Protein 5YC6 (pdb70)

Nearest PDB structures (foldseek):
  4h42-assembly1_U  TM=1.003E+00  e=1.673E-50  Homo sapiens
  4xsk-assembly1_U  TM=1.002E+00  e=5.496E-50  Homo sapiens
  3mwi-assembly1_U  TM=1.003E+00  e=8.940E-50  Homo sapiens
  1sc8-assembly1_U  TM=9.994E-01  e=4.287E-49  Homo sapiens
  3ig6-assembly1_B  TM=9.908E-01  e=5.929E-49  Homo sapiens

Structure (mmCIF, N/CA/C/O backbone):
data_5YC6
#
_entry.id   5YC6
#
_cell.length_a   120.853
_cell.length_b   120.853
_cell.length_c   42.627
_cell.angle_alpha   90.00
_cell.angle_beta   90.00
_cell.angle_gamma   120.00
#
_symmetry.space_group_name_H-M   'H 3'
#
loop_
_entity.id
_entity.type
_entity.pdbx_description
1 polymer 'Urokinase-type plasminogen activator'
2 non-polymer 1-(4-BROMOPHENYL)METHANAMINE
3 non-polymer 'SULFATE ION'
4 non-polymer 'TRIETHYLENE GLYCOL'
5 water water
#
loop_
_atom_site.group_PDB
_atom_site.id
_atom_site.type_symbol
_atom_site.label_atom_id
_atom_site.label_alt_id
_atom_site.label_comp_id
_atom_site.label_asym_id
_atom_site.label_entity_id
_atom_site.label_seq_id
_atom_site.pdbx_PDB_ins_code
_atom_site.Cartn_x
_atom_site.Cartn_y
_atom_site.Cartn_z
_atom_site.occupancy
_atom_site.B_iso_or_equiv
_atom_site.auth_seq_id
_atom_site.auth_comp_id
_atom_site.auth_asym_id
_atom_site.auth_atom_id
_atom_site.pdbx_PDB_model_num
ATOM 1 N N . ILE A 1 1 ? -25.374 -25.573 7.979 1.00 8.34 16 ILE U N 1
ATOM 2 C CA . ILE A 1 1 ? -26.536 -26.508 7.900 1.00 8.22 16 ILE U CA 1
ATOM 3 C C . ILE A 1 1 ? -26.485 -27.486 9.060 1.00 8.36 16 ILE U C 1
ATOM 4 O O . ILE A 1 1 ? -25.531 -28.249 9.182 1.00 8.01 16 ILE U O 1
ATOM 9 N N . ILE A 1 2 ? -27.504 -27.429 9.915 1.00 8.65 17 ILE U N 1
ATOM 10 C CA . ILE A 1 2 ? -27.671 -28.370 11.005 1.00 8.87 17 ILE U CA 1
ATOM 11 C C . ILE A 1 2 ? -28.297 -29.628 10.416 1.00 9.29 17 ILE U C 1
ATOM 12 O O . ILE A 1 2 ? -29.286 -29.524 9.710 1.00 9.59 17 ILE U O 1
ATOM 17 N N . GLY A 1 3 ? -27.747 -30.796 10.711 1.00 9.21 18 GLY U N 1
ATOM 18 C CA . GLY A 1 3 ? -28.280 -32.040 10.156 1.00 9.57 18 GLY U CA 1
ATOM 19 C C . GLY A 1 3 ? -28.045 -32.082 8.660 1.00 9.89 18 GLY U C 1
ATOM 20 O O . GLY A 1 3 ? -27.019 -31.600 8.173 1.00 10.85 18 GLY U O 1
ATOM 21 N N . GLY A 1 4 ? -28.976 -32.663 7.928 1.00 9.87 19 GLY U N 1
ATOM 22 C CA . GLY A 1 4 ? -28.795 -32.792 6.496 1.00 9.53 19 GLY U CA 1
ATOM 23 C C . GLY A 1 4 ? -27.616 -33.669 6.131 1.00 9.71 19 GLY U C 1
ATOM 24 O O . GLY A 1 4 ? -27.253 -34.602 6.858 1.00 10.74 19 GLY U O 1
ATOM 25 N N . GLU A 1 5 ? -26.991 -33.343 5.011 1.00 9.18 20 GLU U N 1
ATOM 26 C CA . GLU A 1 5 ? -26.052 -34.244 4.372 1.00 9.11 20 GLU U CA 1
ATOM 27 C C . GLU A 1 5 ? -24.984 -33.452 3.651 1.00 8.93 20 GLU U C 1
ATOM 28 O O . GLU A 1 5 ? -25.209 -32.311 3.247 1.00 10.38 20 GLU U O 1
ATOM 34 N N . PHE A 1 6 ? -23.801 -34.040 3.535 1.00 9.35 21 PHE U N 1
ATOM 35 C CA . PHE A 1 6 ? -22.750 -33.472 2.719 1.00 9.23 21 PHE U CA 1
ATOM 36 C C . PHE A 1 6 ? -23.126 -33.597 1.266 1.00 10.30 21 PHE U C 1
ATOM 37 O O . PHE A 1 6 ? -23.909 -34.475 0.874 1.00 12.31 21 PHE U O 1
ATOM 45 N N . THR A 1 7 ? -22.597 -32.684 0.474 1.00 10.14 22 THR U N 1
ATOM 46 C CA . THR A 1 7 ? -22.857 -32.675 -0.936 1.00 10.66 22 THR U CA 1
ATOM 47 C C . THR A 1 7 ? -21.629 -32.126 -1.625 1.00 10.67 22 THR U C 1
ATOM 48 O O . THR A 1 7 ? -20.634 -31.793 -0.990 1.00 12.07 22 THR U O 1
ATOM 52 N N . THR A 1 8 ? -21.703 -32.061 -2.941 1.00 12.08 23 THR U N 1
ATOM 53 C CA . THR A 1 8 ? -20.704 -31.376 -3.737 1.00 11.72 23 THR U CA 1
ATOM 54 C C . THR A 1 8 ? -21.437 -30.418 -4.645 1.00 10.85 23 THR U C 1
ATOM 55 O O . THR A 1 8 ? -22.657 -30.463 -4.760 1.00 11.10 23 THR U O 1
ATOM 59 N N . ILE A 1 9 ? -20.671 -29.541 -5.281 1.00 10.53 24 ILE U N 1
ATOM 60 C CA . ILE A 1 9 ? -21.232 -28.448 -6.073 1.00 9.80 24 ILE U CA 1
ATOM 61 C C . ILE A 1 9 ? -22.089 -28.937 -7.257 1.00 8.93 24 ILE U C 1
ATOM 62 O O . ILE A 1 9 ? -23.002 -28.237 -7.682 1.00 8.87 24 ILE U O 1
ATOM 67 N N . GLU A 1 10 ? -21.847 -30.162 -7.737 1.00 9.10 25 GLU U N 1
ATOM 68 C CA . GLU A 1 10 ? -22.659 -30.739 -8.811 1.00 9.00 25 GLU U CA 1
ATOM 69 C C . GLU A 1 10 ? -24.131 -30.800 -8.448 1.00 8.76 25 GLU U C 1
ATOM 70 O O . GLU A 1 10 ? -24.990 -30.767 -9.317 1.00 10.53 25 GLU U O 1
ATOM 76 N N . ASN A 1 11 ? -24.428 -30.905 -7.158 1.00 8.73 26 ASN U N 1
ATOM 77 C CA . ASN A 1 11 ? -25.806 -30.968 -6.692 1.00 8.91 26 ASN U CA 1
ATOM 78 C C . ASN A 1 11 ? -26.424 -29.610 -6.367 1.00 9.09 26 ASN U C 1
ATOM 79 O O . ASN A 1 11 ? -27.581 -29.539 -5.976 1.00 10.08 26 ASN U O 1
ATOM 84 N N . GLN A 1 12 ? -25.652 -28.543 -6.532 1.00 9.15 27 GLN U N 1
ATOM 85 C CA . GLN A 1 12 ? -26.180 -27.183 -6.380 1.00 9.35 27 GLN U CA 1
ATOM 86 C C . GLN A 1 12 ? -25.284 -26.234 -7.160 1.00 9.82 27 GLN U C 1
ATOM 87 O O . GLN A 1 12 ? -24.626 -25.369 -6.584 1.00 9.22 27 GLN U O 1
ATOM 93 N N . PRO A 1 13 ? -25.249 -26.378 -8.494 1.00 9.98 28 PRO U N 1
ATOM 94 C CA . PRO A 1 13 ? -24.195 -25.723 -9.280 1.00 10.95 28 PRO U CA 1
ATOM 95 C C . PRO A 1 13 ? -24.328 -24.205 -9.445 1.00 10.50 28 PRO U C 1
ATOM 96 O O . PRO A 1 13 ? -23.431 -23.577 -9.986 1.00 10.82 28 PRO U O 1
ATOM 100 N N . TRP A 1 14 ? -25.430 -23.649 -8.964 1.00 9.64 29 TRP U N 1
ATOM 101 C CA . TRP A 1 14 ? -25.625 -22.190 -8.859 1.00 10.03 29 TRP U CA 1
ATOM 102 C C . TRP A 1 14 ? -25.077 -21.618 -7.567 1.00 9.80 29 TRP U C 1
ATOM 103 O O . TRP A 1 14 ? -25.070 -20.399 -7.398 1.00 10.44 29 TRP U O 1
ATOM 114 N N . PHE A 1 15 ? -24.604 -22.457 -6.653 1.00 9.64 30 PHE U N 1
ATOM 115 C CA . PHE A 1 15 ? -24.175 -21.960 -5.357 1.00 8.84 30 PHE U CA 1
ATOM 116 C C . PHE A 1 15 ? -22.865 -21.191 -5.481 1.00 9.28 30 PHE U C 1
ATOM 117 O O . PHE A 1 15 ? -21.901 -21.690 -6.043 1.00 9.18 30 PHE U O 1
ATOM 125 N N . ALA A 1 16 ? -22.846 -19.998 -4.889 1.00 8.83 31 ALA U N 1
ATOM 126 C CA . ALA A 1 16 ? -21.688 -19.106 -4.919 1.00 9.12 31 ALA U CA 1
ATOM 127 C C . ALA A 1 16 ? -21.144 -18.982 -3.504 1.00 8.63 31 ALA U C 1
ATOM 128 O O . ALA A 1 16 ? -21.906 -18.788 -2.552 1.00 9.33 31 ALA U O 1
ATOM 130 N N . ALA A 1 17 ? -19.829 -19.097 -3.378 1.00 8.65 32 ALA U N 1
ATOM 131 C CA . ALA A 1 17 ? -19.142 -19.000 -2.102 1.00 8.94 32 ALA U CA 1
ATOM 132 C C . ALA A 1 17 ? -18.457 -17.639 -2.064 1.00 9.29 32 ALA U C 1
ATOM 133 O O . ALA A 1 17 ? -17.595 -17.355 -2.901 1.00 10.07 32 ALA U O 1
ATOM 135 N N . ILE A 1 18 ? -18.836 -16.808 -1.093 1.00 9.30 33 ILE U N 1
ATOM 136 C CA . ILE A 1 18 ? -18.404 -15.404 -1.058 1.00 9.64 33 ILE U CA 1
ATOM 137 C C . ILE A 1 18 ? -17.492 -15.188 0.144 1.00 9.79 33 ILE U C 1
ATOM 138 O O . ILE A 1 18 ? -17.871 -15.532 1.265 1.00 10.02 33 ILE U O 1
ATOM 143 N N . TYR A 1 19 ? -16.310 -14.570 -0.100 1.00 10.58 34 TYR U N 1
ATOM 144 C CA . TYR A 1 19 ? -15.263 -14.361 0.872 1.00 12.08 34 TYR U CA 1
ATOM 145 C C . TYR A 1 19 ? -14.843 -12.896 0.892 1.00 13.33 34 TYR U C 1
ATOM 146 O O . TYR A 1 19 ? -15.075 -12.188 0.001 1.00 11.88 34 TYR U O 1
ATOM 155 N N . ARG A 1 20 ? -14.232 -12.527 1.982 1.00 14.10 35 ARG U N 1
ATOM 156 C CA . ARG A 1 20 ? -13.723 -11.135 2.148 1.00 16.83 35 ARG U CA 1
ATOM 157 C C . ARG A 1 20 ? -12.249 -11.146 2.497 1.00 18.65 35 ARG U C 1
ATOM 158 O O . ARG A 1 20 ? -11.814 -11.864 3.353 1.00 17.00 35 ARG U O 1
ATOM 166 N N . ARG A 1 21 ? -11.521 -10.265 1.815 1.00 21.70 36 ARG U N 1
ATOM 167 C CA . ARG A 1 21 ? -10.111 -9.971 2.147 1.00 25.54 36 ARG U CA 1
ATOM 168 C C . ARG A 1 21 ? -9.996 -8.896 3.239 1.00 27.06 36 ARG U C 1
ATOM 169 O O . ARG A 1 21 ? -10.599 -7.851 3.184 1.00 25.95 36 ARG U O 1
ATOM 177 N N . HIS A 1 22 ? -9.235 -9.213 4.256 1.00 29.16 37 HIS U N 1
ATOM 178 C CA . HIS A 1 22 ? -8.964 -8.249 5.304 1.00 31.80 37 HIS U CA 1
ATOM 179 C C . HIS A 1 22 ? -7.690 -7.440 4.963 1.00 34.54 37 HIS U C 1
ATOM 180 O O . HIS A 1 22 ? -6.833 -7.946 4.289 1.00 33.64 37 HIS U O 1
ATOM 187 N N . ARG A 1 23 A -7.557 -6.222 5.515 1.00 36.22 37 ARG U N 1
ATOM 188 C CA . ARG A 1 23 A -6.266 -5.520 5.593 1.00 37.21 37 ARG U CA 1
ATOM 189 C C . ARG A 1 23 A -5.321 -6.493 6.279 1.00 36.46 37 ARG U C 1
ATOM 190 O O . ARG A 1 23 A -5.634 -6.964 7.327 1.00 37.49 37 ARG U O 1
ATOM 198 N N . GLY A 1 24 B -4.168 -6.755 5.708 1.00 35.93 37 GLY U N 1
ATOM 199 C CA . GLY A 1 24 B -3.269 -7.790 6.160 1.00 35.86 37 GLY U CA 1
ATOM 200 C C . GLY A 1 24 B -3.256 -8.942 5.203 1.00 35.51 37 GLY U C 1
ATOM 201 O O . GLY A 1 24 B -2.254 -9.576 4.962 1.00 36.89 37 GLY U O 1
ATOM 202 N N . GLY A 1 25 C -4.393 -9.088 4.508 1.00 34.79 37 GLY U N 1
ATOM 203 C CA . GLY A 1 25 C -4.553 -10.030 3.423 1.00 33.63 37 GLY U CA 1
ATOM 204 C C . GLY A 1 25 C -5.127 -11.402 3.732 1.00 30.91 37 GLY U C 1
ATOM 205 O O . GLY A 1 25 C -5.171 -12.221 2.849 1.00 29.76 37 GLY U O 1
ATOM 206 N N . SER A 1 26 D -5.567 -11.597 4.969 1.00 28.96 37 SER U N 1
ATOM 207 C CA . SER A 1 26 D -6.374 -12.760 5.393 1.00 28.13 37 SER U CA 1
ATOM 208 C C . SER A 1 26 D -7.642 -12.771 4.569 1.00 27.13 37 SER U C 1
ATOM 209 O O . SER A 1 26 D -8.205 -11.721 4.356 1.00 27.09 37 SER U O 1
ATOM 212 N N . VAL A 1 27 ? -8.060 -13.956 4.131 1.00 23.65 38 VAL U N 1
ATOM 213 C CA . VAL A 1 27 ? -9.358 -14.133 3.463 1.00 20.64 38 VAL U CA 1
ATOM 214 C C . VAL A 1 27 ? -10.270 -15.037 4.289 1.00 19.88 38 VAL U C 1
ATOM 215 O O . VAL A 1 27 ? -9.864 -16.127 4.647 1.00 20.79 38 VAL U O 1
ATOM 219 N N . THR A 1 28 ? -11.463 -14.547 4.599 1.00 18.45 39 THR U N 1
ATOM 220 C CA . THR A 1 28 ? -12.441 -15.307 5.380 1.00 17.57 39 THR U CA 1
ATOM 221 C C . THR A 1 28 ? -13.803 -15.446 4.650 1.00 14.86 39 THR U C 1
ATOM 222 O O . THR A 1 28 ? -14.159 -14.649 3.874 1.00 13.18 39 THR U O 1
ATOM 226 N N . TYR A 1 29 ? -14.491 -16.541 4.943 1.00 13.74 40 TYR U N 1
ATOM 227 C CA . TYR A 1 29 ? -15.801 -16.806 4.320 1.00 12.59 40 TYR U CA 1
ATOM 228 C C . TYR A 1 29 ? -16.820 -15.819 4.881 1.00 12.81 40 TYR U C 1
ATOM 229 O O . TYR A 1 29 ? -16.800 -15.515 6.037 1.00 14.32 40 TYR U O 1
ATOM 238 N N . VAL A 1 30 ? -17.710 -15.359 4.023 1.00 11.89 41 VAL U N 1
ATOM 239 C CA . VAL A 1 30 ? -18.754 -14.407 4.400 1.00 12.85 41 VAL U CA 1
ATOM 240 C C . VAL A 1 30 ? -20.127 -15.078 4.369 1.00 12.20 41 VAL U C 1
ATOM 241 O O . VAL A 1 30 ? -20.808 -15.180 5.391 1.00 12.64 41 VAL U O 1
ATOM 245 N N . CYS A 1 31 ? -20.538 -15.514 3.186 1.00 10.94 42 CYS U N 1
ATOM 246 C CA . CYS A 1 31 ? -21.915 -15.939 2.954 1.00 10.67 42 CYS U CA 1
ATOM 247 C C . CYS A 1 31 ? -21.999 -16.712 1.662 1.00 9.01 42 CYS U C 1
ATOM 248 O O . CYS A 1 31 ? -21.089 -16.679 0.847 1.00 9.40 42 CYS U O 1
ATOM 251 N N . GLY A 1 32 ? -23.121 -17.391 1.491 1.00 8.58 43 GLY U N 1
ATOM 252 C CA . GLY A 1 32 ? -23.479 -17.984 0.221 1.00 9.07 43 GLY U CA 1
ATOM 253 C C . GLY A 1 32 ? -24.212 -17.009 -0.679 1.00 8.89 43 GLY U C 1
ATOM 254 O O . GLY A 1 32 ? -24.544 -15.877 -0.288 1.00 9.30 43 GLY U O 1
ATOM 255 N N . GLY A 1 33 ? -24.443 -17.462 -1.902 1.00 9.32 44 GLY U N 1
ATOM 256 C CA . GLY A 1 33 ? -25.203 -16.729 -2.897 1.00 8.65 44 GLY U CA 1
ATOM 257 C C . GLY A 1 33 ? -25.656 -17.693 -3.968 1.00 8.83 44 GLY U C 1
ATOM 258 O O . GLY A 1 33 ? -25.301 -18.886 -3.917 1.00 8.68 44 GLY U O 1
ATOM 259 N N . SER A 1 34 ? -26.403 -17.191 -4.946 1.00 8.37 45 SER U N 1
ATOM 260 C CA . SER A 1 34 ? -26.890 -18.012 -6.054 1.00 8.42 45 SER U CA 1
ATOM 261 C C . SER A 1 34 ? -26.697 -17.287 -7.363 1.00 9.42 45 SER U C 1
ATOM 262 O O .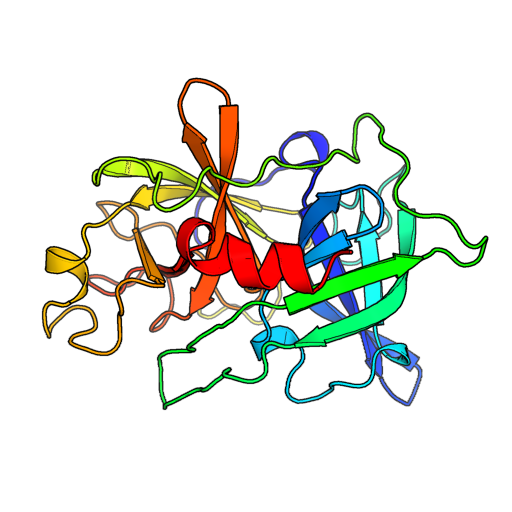 SER A 1 34 ? -27.058 -16.100 -7.490 1.00 10.24 45 SER U O 1
ATOM 265 N N . LEU A 1 35 ? -26.133 -17.994 -8.333 1.00 9.84 46 LEU U N 1
ATOM 266 C CA . LEU A 1 35 ? -25.975 -17.490 -9.688 1.00 10.38 46 LEU U CA 1
ATOM 267 C C . LEU A 1 35 ? -27.329 -17.457 -10.405 1.00 10.68 46 LEU U C 1
ATOM 268 O O . LEU A 1 35 ? -27.909 -18.506 -10.686 1.00 11.55 46 LEU U O 1
ATOM 273 N N . ILE A 1 36 ? -27.854 -16.260 -10.669 1.00 11.50 47 ILE U N 1
ATOM 274 C CA . ILE A 1 36 ? -29.131 -16.103 -11.373 1.00 11.56 47 ILE U CA 1
ATOM 275 C C . ILE A 1 36 ? -28.984 -15.737 -12.853 1.00 11.38 47 ILE U C 1
ATOM 276 O O . ILE A 1 36 ? -29.954 -15.800 -13.607 1.00 13.04 47 ILE U O 1
ATOM 281 N N . SER A 1 37 ? -27.780 -15.355 -13.242 1.00 12.07 48 SER U N 1
ATOM 282 C CA . SER A 1 37 ? -27.422 -15.143 -14.642 1.00 13.39 48 SER U CA 1
ATOM 283 C C . SER A 1 37 ? -25.908 -15.138 -14.681 1.00 12.88 48 SER U C 1
ATOM 284 O O . SER A 1 37 ? -25.275 -15.052 -13.631 1.00 14.33 48 SER U O 1
ATOM 287 N N . PRO A 1 38 ? -25.303 -15.245 -15.871 1.00 13.79 49 PRO U N 1
ATOM 288 C CA . PRO A 1 38 ? -23.851 -15.391 -15.876 1.00 13.71 49 PRO U CA 1
ATOM 289 C C . PRO A 1 38 ? -23.071 -14.326 -15.092 1.00 14.17 49 PRO U C 1
ATOM 290 O O . PRO A 1 38 ? -22.036 -14.650 -14.505 1.00 15.07 49 PRO U O 1
ATOM 294 N N . CYS A 1 39 ? -23.554 -13.082 -15.091 1.00 14.27 50 CYS U N 1
ATOM 295 C CA . CYS A 1 39 ? -22.857 -11.977 -14.428 1.00 14.78 50 CYS U CA 1
ATOM 296 C C . CYS A 1 39 ? -23.394 -11.615 -13.056 1.00 14.29 50 CYS U C 1
ATOM 297 O O . CYS A 1 39 ? -22.843 -10.728 -12.429 1.00 14.84 50 CYS U O 1
ATOM 300 N N . TRP A 1 40 ? -24.455 -12.277 -12.594 1.00 13.96 51 TRP U N 1
ATOM 301 C CA . TRP A 1 40 ? -25.170 -11.837 -11.393 1.00 13.73 51 TRP U CA 1
ATOM 302 C C . TRP A 1 40 ? -25.348 -12.945 -10.372 1.00 12.83 51 TRP U C 1
ATOM 303 O O . TRP A 1 40 ? -25.943 -13.993 -10.664 1.00 12.21 51 TRP U O 1
ATOM 314 N N . VAL A 1 41 ? -24.866 -12.678 -9.160 1.00 11.48 52 VAL U N 1
ATOM 315 C CA . VAL A 1 41 ? -25.091 -13.534 -8.007 1.00 10.92 52 VAL U CA 1
ATOM 316 C C . VAL A 1 41 ? -26.012 -12.778 -7.061 1.00 10.46 52 VAL U C 1
ATOM 317 O O . VAL A 1 41 ? -25.824 -11.567 -6.827 1.00 12.05 52 VAL U O 1
ATOM 321 N N . ILE A 1 42 ? -27.008 -13.477 -6.517 1.00 9.64 53 ILE U N 1
ATOM 322 C CA . ILE A 1 42 ? -27.938 -12.877 -5.580 1.00 9.54 53 ILE U CA 1
ATOM 323 C C . ILE A 1 42 ? -27.672 -13.455 -4.196 1.00 9.66 53 ILE U C 1
ATOM 324 O O . ILE A 1 42 ? -27.399 -14.661 -4.035 1.00 9.78 53 ILE U O 1
ATOM 329 N N . SER A 1 43 ? -27.739 -12.585 -3.196 1.00 9.36 54 SER U N 1
ATOM 330 C CA . SER A 1 43 ? -27.389 -12.944 -1.834 1.00 9.29 54 SER U CA 1
ATOM 331 C C . SER A 1 43 ? -28.206 -12.067 -0.891 1.00 8.98 54 SER U C 1
ATOM 332 O O . SER A 1 43 ? -29.283 -11.603 -1.281 1.00 9.10 54 SER U O 1
ATOM 335 N N . ALA A 1 44 ? -27.740 -11.903 0.344 1.00 9.36 55 ALA U N 1
ATOM 336 C CA . ALA A 1 44 ? -28.443 -11.134 1.375 1.00 9.27 55 ALA U CA 1
ATOM 337 C C . ALA A 1 44 ? -27.663 -9.862 1.707 1.00 9.24 55 ALA U C 1
ATOM 338 O O . ALA A 1 44 ? -26.465 -9.932 1.942 1.00 10.07 55 ALA U O 1
ATOM 340 N N . THR A 1 45 ? -28.333 -8.710 1.774 1.00 9.55 56 THR U N 1
ATOM 341 C CA . THR A 1 45 ? -27.664 -7.458 2.183 1.00 9.57 56 THR U CA 1
ATOM 342 C C . THR A 1 45 ? -26.954 -7.549 3.529 1.00 9.42 56 THR U C 1
ATOM 343 O O . THR A 1 45 ? -25.884 -6.955 3.677 1.00 10.37 56 THR U O 1
ATOM 347 N N . HIS A 1 46 ? -27.517 -8.274 4.497 1.00 9.43 57 HIS U N 1
ATOM 348 C CA . HIS A 1 46 ? -26.884 -8.286 5.828 1.00 10.03 57 HIS U CA 1
ATOM 349 C C . HIS A 1 46 ? -25.480 -8.861 5.832 1.00 10.44 57 HIS U C 1
ATOM 350 O O . HIS A 1 46 ? -24.683 -8.535 6.701 1.00 12.25 57 HIS U O 1
ATOM 357 N N . CYS A 1 47 ? -25.171 -9.682 4.831 1.00 10.74 58 CYS U N 1
ATOM 358 C CA . CYS A 1 47 ? -23.830 -10.238 4.653 1.00 11.33 58 CYS U CA 1
ATOM 359 C C . CYS A 1 47 ? -22.763 -9.180 4.405 1.00 11.89 58 CYS U C 1
ATOM 360 O O . CYS A 1 47 ? -21.596 -9.432 4.677 1.00 12.75 58 CYS U O 1
ATOM 363 N N . PHE A 1 48 ? -23.172 -8.033 3.851 1.00 12.33 59 PHE U N 1
ATOM 364 C CA . PHE A 1 48 ? -22.249 -7.004 3.350 1.00 13.17 59 PHE U CA 1
ATOM 365 C C . PHE A 1 48 ? -22.369 -5.630 3.983 1.00 13.87 59 PHE U C 1
ATOM 366 O O . PHE A 1 48 ? -21.481 -4.802 3.796 1.00 13.81 59 PHE U O 1
ATOM 374 N N . ILE A 1 49 ? -23.462 -5.380 4.695 1.00 15.35 60 ILE U N 1
ATOM 375 C CA . ILE A 1 49 ? -23.810 -4.021 5.116 1.00 17.32 60 ILE U CA 1
ATOM 376 C C . ILE A 1 49 ? -22.712 -3.352 5.961 1.00 18.17 60 ILE U C 1
ATOM 377 O O . ILE A 1 49 ? -22.511 -2.137 5.852 1.00 20.36 60 ILE U O 1
ATOM 382 N N . ASP A 1 50 A -21.977 -4.131 6.754 1.00 18.17 60 ASP U N 1
ATOM 383 C CA . ASP A 1 50 A -20.885 -3.589 7.588 1.00 20.76 60 ASP U CA 1
ATOM 384 C C . ASP A 1 50 A -19.585 -3.323 6.823 1.00 20.95 60 ASP U C 1
ATOM 385 O O . ASP A 1 50 A -18.767 -2.508 7.265 1.00 22.57 60 ASP U O 1
ATOM 390 N N . TYR A 1 51 B -19.385 -4.019 5.704 1.00 20.55 60 TYR U N 1
ATOM 391 C CA . TYR A 1 51 B -18.231 -3.812 4.833 1.00 20.55 60 TYR U CA 1
ATOM 392 C C . TYR A 1 51 B -18.728 -3.673 3.398 1.00 19.52 60 TYR U C 1
ATOM 393 O O . TYR A 1 51 B -18.564 -4.589 2.595 1.00 17.94 60 TYR U O 1
ATOM 402 N N . PRO A 1 52 C -19.340 -2.522 3.059 1.00 19.03 60 PRO U N 1
ATOM 403 C CA . PRO A 1 52 C -20.002 -2.380 1.755 1.00 19.82 60 PRO U CA 1
ATOM 404 C C . PRO A 1 52 C -19.076 -2.148 0.550 1.00 18.92 60 PRO U C 1
ATOM 405 O O . PRO A 1 52 C -19.575 -2.014 -0.567 1.00 20.70 60 PRO U O 1
ATOM 409 N N . LYS A 1 53 ? -17.759 -2.100 0.763 1.00 19.78 61 LYS U N 1
ATOM 410 C CA . LYS A 1 53 ? -16.813 -1.838 -0.317 1.00 22.20 61 LYS U CA 1
ATOM 411 C C . LYS A 1 53 ? -16.617 -3.092 -1.174 1.00 20.87 61 LYS U C 1
ATOM 412 O O . LYS A 1 53 ? -16.137 -4.122 -0.692 1.00 20.33 61 LYS U O 1
ATOM 418 N N . LYS A 1 54 ? -17.000 -2.990 -2.443 1.00 19.12 62 LYS U N 1
ATOM 419 C CA . LYS A 1 54 ? -16.964 -4.134 -3.369 1.00 19.96 62 LYS U CA 1
ATOM 420 C C . LYS A 1 54 ? -15.579 -4.754 -3.548 1.00 20.20 62 LYS U C 1
ATOM 421 O O . LYS A 1 54 ? -15.470 -5.959 -3.764 1.00 18.53 62 LYS U O 1
ATOM 427 N N . GLU A 1 55 A -14.527 -3.938 -3.457 1.00 20.54 62 GLU U N 1
ATOM 428 C CA . GLU A 1 55 A -13.160 -4.391 -3.736 1.00 21.00 62 GLU U CA 1
ATOM 429 C C . GLU A 1 55 A -12.636 -5.424 -2.725 1.00 20.82 62 GLU U C 1
ATOM 430 O O . GLU A 1 55 A -11.673 -6.134 -3.022 1.00 21.85 62 GLU U O 1
ATOM 436 N N . ASP A 1 56 ? -13.269 -5.502 -1.552 1.00 20.61 63 ASP U N 1
ATOM 437 C CA . ASP A 1 56 ? -12.883 -6.447 -0.502 1.00 21.73 63 ASP U CA 1
ATOM 438 C C . ASP A 1 56 ? -13.266 -7.905 -0.802 1.00 20.48 63 ASP U C 1
ATOM 439 O O . ASP A 1 56 ? -12.690 -8.812 -0.203 1.00 21.19 63 ASP U O 1
ATOM 444 N N . TYR A 1 57 ? -14.210 -8.125 -1.719 1.00 17.69 64 TYR U N 1
ATOM 445 C CA . TYR A 1 57 ? -14.869 -9.432 -1.864 1.00 16.79 64 TYR U CA 1
ATOM 446 C C . TYR A 1 57 ? -14.314 -10.303 -2.977 1.00 16.27 64 TYR U C 1
ATOM 447 O O . TYR A 1 57 ? -13.830 -9.803 -3.992 1.00 17.03 64 TYR U O 1
ATOM 456 N N . ILE A 1 58 ? -14.379 -11.617 -2.749 1.00 14.70 65 ILE U N 1
ATOM 457 C CA . ILE A 1 58 ? -14.004 -12.629 -3.729 1.00 14.41 65 ILE U CA 1
ATOM 458 C C . ILE A 1 58 ? -15.199 -13.575 -3.823 1.00 13.57 65 ILE U C 1
ATOM 459 O O . ILE A 1 58 ? -15.731 -13.990 -2.800 1.00 13.56 65 ILE U O 1
ATOM 464 N N . VAL A 1 59 ? -15.634 -13.881 -5.041 1.00 12.95 66 VAL U N 1
ATOM 465 C CA . VAL A 1 59 ? -16.726 -14.839 -5.255 1.00 12.39 66 VAL U CA 1
ATOM 466 C C . VAL A 1 59 ? -16.192 -16.043 -6.023 1.00 12.38 66 VAL U C 1
ATOM 467 O O . VAL A 1 59 ? -15.517 -15.887 -7.039 1.00 13.33 66 VAL U O 1
ATOM 471 N N . TYR A 1 60 ? -16.479 -17.245 -5.522 1.00 12.07 67 TYR U N 1
ATOM 472 C CA . TYR A 1 60 ? -16.201 -18.478 -6.256 1.00 11.63 67 TYR U CA 1
ATOM 473 C C . TYR A 1 60 ? -17.485 -19.139 -6.714 1.00 11.21 67 TYR U C 1
ATOM 474 O O . TYR A 1 60 ? -18.504 -19.143 -6.007 1.00 12.16 67 TYR U O 1
ATOM 483 N N . LEU A 1 61 ? -17.411 -19.709 -7.914 1.00 11.22 68 LEU U N 1
ATOM 484 C CA . LEU A 1 61 ? -18.410 -20.635 -8.423 1.00 11.18 68 LEU U CA 1
ATOM 485 C C . LEU A 1 61 ? -17.721 -21.968 -8.650 1.00 10.99 68 LEU U C 1
ATOM 486 O O . LEU A 1 61 ? -16.516 -22.024 -8.870 1.00 12.01 68 LEU U O 1
ATOM 491 N N . GLY A 1 62 ? -18.498 -23.043 -8.593 1.00 10.47 69 GLY U N 1
ATOM 492 C CA . GLY A 1 62 ? -17.953 -24.382 -8.799 1.00 11.61 69 GLY U CA 1
ATOM 493 C C . GLY A 1 62 ? -17.112 -24.894 -7.643 1.00 10.96 69 GLY U C 1
ATOM 494 O O . GLY A 1 62 ? -16.274 -25.779 -7.821 1.00 11.54 69 GLY U O 1
ATOM 495 N N . ARG A 1 63 ? -17.342 -24.361 -6.448 1.00 11.26 70 ARG U N 1
ATOM 496 C CA . ARG A 1 63 ? -16.536 -24.704 -5.290 1.00 12.64 70 ARG U CA 1
ATOM 497 C C . ARG A 1 63 ? -17.365 -25.542 -4.313 1.00 12.98 70 ARG U C 1
ATOM 498 O O . ARG A 1 63 ? -18.463 -25.133 -3.936 1.00 13.99 70 ARG U O 1
ATOM 506 N N . SER A 1 64 ? -16.834 -26.702 -3.926 1.00 12.43 71 SER U N 1
ATOM 507 C CA . SER A 1 64 ? -17.473 -27.660 -2.964 1.00 13.35 71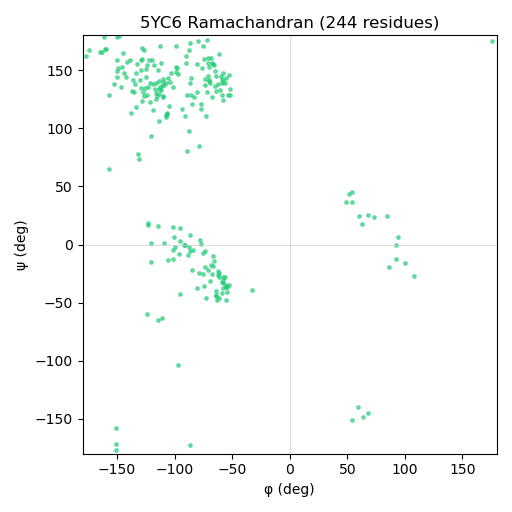 SER U CA 1
ATOM 508 C C . SER A 1 64 ? -16.820 -27.647 -1.587 1.00 12.45 71 SER U C 1
ATOM 509 O O . SER A 1 64 ? -17.324 -28.207 -0.707 1.00 10.78 71 SER U O 1
ATOM 512 N N . ARG A 1 65 ? -15.661 -27.032 -1.481 1.00 11.00 72 ARG U N 1
ATOM 513 C CA . ARG A 1 65 ? -14.863 -27.013 -0.261 1.00 12.72 72 ARG U CA 1
ATOM 514 C C . ARG A 1 65 ? -14.548 -25.578 0.170 1.00 11.98 72 ARG U C 1
ATOM 515 O O . ARG A 1 65 ? -14.441 -24.715 -0.607 1.00 11.68 72 ARG U O 1
ATOM 523 N N . LEU A 1 66 ? -14.538 -25.386 1.466 1.00 11.41 73 LEU U N 1
ATOM 524 C CA . LEU A 1 66 ? -14.407 -24.042 2.054 1.00 12.31 73 LEU U CA 1
ATOM 525 C C . LEU A 1 66 ? -13.006 -23.430 1.948 1.00 12.21 73 LEU U C 1
ATOM 526 O O . LEU A 1 66 ? -12.845 -22.322 1.550 1.00 12.39 73 LEU U O 1
ATOM 531 N N . ASN A 1 67 ? -12.002 -24.215 2.274 1.00 13.48 74 ASN U N 1
ATOM 532 C CA . ASN A 1 67 ? -10.634 -23.689 2.364 1.00 16.32 74 ASN U CA 1
ATOM 533 C C . ASN A 1 67 ? -9.638 -24.406 1.483 1.00 17.34 74 ASN U C 1
ATOM 534 O O . ASN A 1 67 ? -8.434 -24.291 1.691 1.00 17.61 74 ASN U O 1
ATOM 539 N N . SER A 1 68 ? -10.134 -25.122 0.483 1.00 18.94 75 SER U N 1
ATOM 540 C CA . SER A 1 68 ? -9.285 -25.643 -0.573 1.00 21.17 75 SER U CA 1
ATOM 541 C C . SER A 1 68 ? -9.998 -25.482 -1.900 1.00 21.66 75 SER U C 1
ATOM 542 O O . SER A 1 68 ? -11.231 -25.348 -1.945 1.00 23.07 75 SER U O 1
ATOM 545 N N . ASN A 1 69 ? -9.210 -25.486 -2.970 1.00 21.10 76 ASN U N 1
ATOM 546 C CA . ASN A 1 69 ? -9.721 -25.311 -4.319 1.00 21.21 76 ASN U CA 1
ATOM 547 C C . ASN A 1 69 ? -10.433 -26.587 -4.747 1.00 20.32 76 ASN U C 1
ATOM 548 O O . ASN A 1 69 ? -10.016 -27.693 -4.396 1.00 22.92 76 ASN U O 1
ATOM 553 N N . THR A 1 70 ? -11.528 -26.416 -5.471 1.00 16.27 77 THR U N 1
ATOM 554 C CA . THR A 1 70 ? -12.229 -27.513 -6.114 1.00 15.71 77 THR U CA 1
ATOM 555 C C . THR A 1 70 ? -11.834 -27.472 -7.573 1.00 15.08 77 THR U C 1
ATOM 556 O O . THR A 1 70 ? -11.814 -26.407 -8.190 1.00 13.81 77 THR U O 1
ATOM 560 N N . GLN A 1 71 ? -11.537 -28.640 -8.135 1.00 14.32 78 GLN U N 1
ATOM 561 C CA . GLN A 1 71 ? -11.141 -28.690 -9.534 1.00 14.14 78 GLN U CA 1
ATOM 562 C C . GLN A 1 71 ? -12.259 -28.120 -10.399 1.00 13.52 78 GLN U C 1
ATOM 563 O O . GLN A 1 71 ? -13.411 -28.510 -10.247 1.00 12.70 78 GLN U O 1
ATOM 569 N N . GLY A 1 72 ? -11.908 -27.178 -11.274 1.00 13.71 79 GLY U N 1
ATOM 570 C CA . GLY A 1 72 ? -12.863 -26.528 -12.178 1.00 14.60 79 GLY U CA 1
ATOM 571 C C . GLY A 1 72 ? -13.511 -25.241 -11.678 1.00 14.32 79 GLY U C 1
ATOM 572 O O . GLY A 1 72 ? -14.319 -24.630 -12.386 1.00 14.07 79 GLY U O 1
ATOM 573 N N . GLU A 1 73 ? -13.163 -24.821 -10.464 1.00 13.65 80 GLU U N 1
ATOM 574 C CA . GLU A 1 73 ? -13.781 -23.628 -9.882 1.00 14.26 80 GLU U CA 1
ATOM 575 C C . GLU A 1 73 ? -13.373 -22.362 -10.634 1.00 14.37 80 GLU U C 1
ATOM 576 O O . GLU A 1 73 ? -12.324 -22.319 -11.293 1.00 14.21 80 GLU U O 1
ATOM 582 N N . MET A 1 74 ? -14.22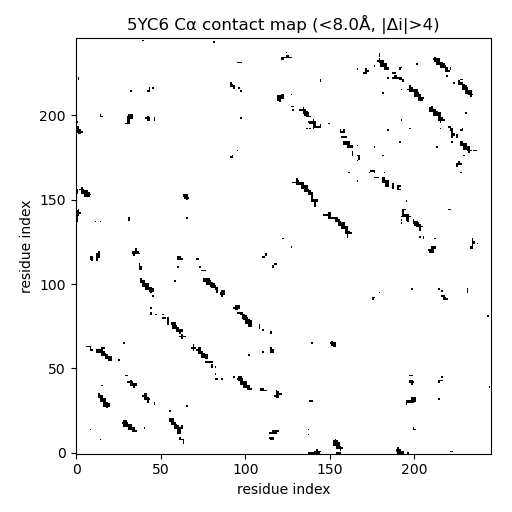0 -21.339 -10.535 1.00 14.30 81 MET U N 1
ATOM 583 C CA . MET A 1 74 ? -13.949 -20.017 -11.102 1.00 15.08 81 MET U CA 1
ATOM 584 C C . MET A 1 74 ? -13.971 -18.969 -9.992 1.00 14.57 81 MET U C 1
ATOM 585 O O . MET A 1 74 ? -14.822 -19.019 -9.103 1.00 13.69 81 MET U O 1
ATOM 590 N N . LYS A 1 75 ? -13.028 -18.033 -10.065 1.00 15.03 82 LYS U N 1
ATOM 591 C CA . LYS A 1 75 ? -12.843 -16.969 -9.079 1.00 15.94 82 LYS U CA 1
ATOM 592 C C . LYS A 1 75 ? -13.181 -15.622 -9.715 1.00 15.91 82 LYS U C 1
ATOM 593 O O . LYS A 1 75 ? -12.782 -15.343 -10.857 1.00 15.89 82 LYS U O 1
ATOM 599 N N . PHE A 1 76 ? -13.919 -14.802 -8.978 1.00 15.96 83 PHE U N 1
ATOM 600 C CA . PHE A 1 76 ? -14.408 -13.517 -9.492 1.00 16.71 83 PHE U CA 1
ATOM 601 C C . PHE A 1 76 ? -14.180 -12.393 -8.514 1.00 17.31 83 PHE U C 1
ATOM 602 O O . PHE A 1 76 ? -14.190 -12.584 -7.357 1.00 15.74 83 PHE U O 1
ATOM 610 N N . GLU A 1 77 ? -13.942 -11.225 -9.055 1.00 18.04 84 GLU U N 1
ATOM 611 C CA . GLU A 1 77 ? -14.056 -9.982 -8.315 1.00 19.08 84 GLU U CA 1
ATOM 612 C C . GLU A 1 77 ? -15.486 -9.505 -8.394 1.00 17.25 84 GLU U C 1
ATOM 613 O O . GLU A 1 77 ? -16.268 -9.942 -9.195 1.00 15.95 84 GLU U O 1
ATOM 619 N N . VAL A 1 78 ? -15.788 -8.529 -7.542 1.00 16.96 85 VAL U N 1
ATOM 620 C CA . VAL A 1 78 ? -17.115 -7.972 -7.513 1.00 18.52 85 VAL U CA 1
ATOM 621 C C . VAL A 1 78 ? -17.081 -6.600 -8.149 1.00 19.32 85 VAL U C 1
ATOM 622 O O . VAL A 1 78 ? -16.520 -5.671 -7.608 1.00 20.04 85 VAL U O 1
ATOM 626 N N . GLU A 1 79 ? -17.728 -6.518 -9.279 1.00 18.54 86 GLU U N 1
ATOM 627 C CA . GLU A 1 79 ? -17.742 -5.296 -10.054 1.00 19.50 86 GLU U CA 1
ATOM 628 C C . GLU A 1 79 ? -18.750 -4.284 -9.543 1.00 18.93 86 GLU U C 1
ATOM 629 O O . GLU A 1 79 ? -18.500 -3.083 -9.612 1.00 21.54 86 GLU U O 1
ATOM 635 N N . ASN A 1 80 ? -19.906 -4.766 -9.093 1.00 18.53 87 ASN U N 1
ATOM 636 C CA . ASN A 1 80 ? -20.918 -3.948 -8.423 1.00 18.93 87 ASN U CA 1
ATOM 637 C C . ASN A 1 80 ? -21.416 -4.752 -7.238 1.00 18.04 87 ASN U C 1
ATOM 638 O O . ASN A 1 80 ? -21.744 -5.934 -7.397 1.00 18.54 87 ASN U O 1
ATOM 643 N N . LEU A 1 81 ? -21.478 -4.125 -6.066 1.00 16.38 88 LEU U N 1
ATOM 644 C CA . LEU A 1 81 ? -22.121 -4.707 -4.892 1.00 15.26 88 LEU U CA 1
ATOM 645 C C . LEU A 1 81 ? -23.342 -3.854 -4.581 1.00 14.50 88 LEU U C 1
ATOM 646 O O . LEU A 1 81 ? -23.198 -2.722 -4.101 1.00 16.73 88 LEU U O 1
ATOM 651 N N . ILE A 1 82 ? -24.530 -4.380 -4.877 1.00 13.92 89 ILE U N 1
ATOM 652 C CA . ILE A 1 82 ? -25.786 -3.634 -4.799 1.00 13.44 89 ILE U CA 1
ATOM 653 C C . ILE A 1 82 ? -26.580 -4.118 -3.602 1.00 12.13 89 ILE U C 1
ATOM 654 O O . ILE A 1 82 ? -27.071 -5.255 -3.585 1.00 12.71 89 ILE U O 1
ATOM 659 N N . LEU A 1 83 ? -26.703 -3.253 -2.599 1.00 12.19 90 LEU U N 1
ATOM 660 C CA . LEU A 1 83 ? -27.463 -3.556 -1.400 1.00 11.64 90 LEU U CA 1
ATOM 661 C C . LEU A 1 83 ? -28.833 -2.917 -1.529 1.00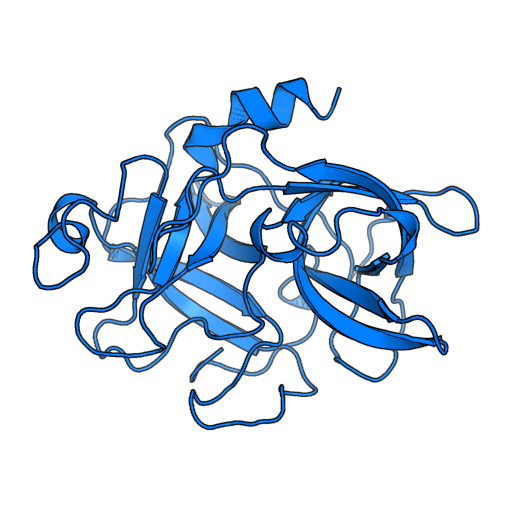 11.45 90 LEU U C 1
ATOM 662 O O . LEU A 1 83 ? -28.989 -1.925 -2.248 1.00 13.62 90 LEU U O 1
ATOM 667 N N . HIS A 1 84 ? -29.832 -3.486 -0.863 1.00 10.62 91 HIS U N 1
ATOM 668 C CA . HIS A 1 84 ? -31.187 -2.971 -0.942 1.00 10.84 91 HIS U CA 1
ATOM 669 C C . HIS A 1 84 ? -31.308 -1.714 -0.074 1.00 11.48 91 HIS U C 1
ATOM 670 O O . HIS A 1 84 ? -31.065 -1.768 1.126 1.00 10.47 91 HIS U O 1
ATOM 677 N N . LYS A 1 85 ? -31.681 -0.586 -0.678 1.00 12.27 92 LYS U N 1
ATOM 678 C CA . LYS A 1 85 ? -31.698 0.695 0.048 1.00 13.53 92 LYS U CA 1
ATOM 679 C C . LYS A 1 85 ? -32.760 0.804 1.141 1.00 12.88 92 LYS U C 1
ATOM 680 O O . LYS A 1 85 ? -32.682 1.692 1.980 1.00 13.87 92 LYS U O 1
ATOM 686 N N . ASP A 1 86 ? -33.763 -0.060 1.111 1.00 12.54 93 ASP U N 1
ATOM 687 C CA . ASP A 1 86 ? -34.729 -0.196 2.208 1.00 13.66 93 ASP U CA 1
ATOM 688 C C . ASP A 1 86 ? -34.427 -1.304 3.216 1.00 12.80 93 ASP U C 1
ATOM 689 O O . ASP A 1 86 ? -35.277 -1.643 4.035 1.00 12.90 93 ASP U O 1
ATOM 694 N N . TYR A 1 87 ? -33.209 -1.838 3.192 1.00 12.81 94 TYR U N 1
ATOM 695 C CA . TYR A 1 87 ? -32.789 -2.802 4.201 1.00 14.48 94 TYR U CA 1
ATOM 696 C C . TYR A 1 87 ? -32.945 -2.217 5.599 1.00 15.04 94 TYR U C 1
ATOM 697 O O . TYR A 1 87 ? -32.642 -1.044 5.833 1.00 13.75 94 TYR U O 1
ATOM 706 N N . SER A 1 88 ? -33.415 -3.039 6.524 1.00 16.04 95 SER U N 1
ATOM 707 C CA . SER A 1 88 ? -33.428 -2.666 7.926 1.00 19.73 95 SER U CA 1
ATOM 708 C C . SER A 1 88 ? -33.297 -3.907 8.786 1.00 21.31 95 SER U C 1
ATOM 709 O O . SER A 1 88 ? -33.727 -5.000 8.400 1.00 18.74 95 SER U O 1
ATOM 712 N N . ALA A 1 89 ? -32.686 -3.731 9.948 1.00 23.39 96 ALA U N 1
ATOM 713 C CA . ALA A 1 89 ? -32.504 -4.817 10.893 1.00 28.42 96 ALA U CA 1
ATOM 714 C C . ALA A 1 89 ? -32.896 -4.330 12.274 1.00 32.26 96 ALA U C 1
ATOM 715 O O . ALA A 1 89 ? -32.323 -3.368 12.780 1.00 34.92 96 ALA U O 1
ATOM 717 N N . ASP A 1 90 ? -33.916 -4.964 12.845 1.00 35.67 97 ASP U N 1
ATOM 718 C CA . ASP A 1 90 ? -34.224 -4.827 14.260 1.00 37.07 97 ASP U CA 1
ATOM 719 C C . ASP A 1 90 ? -33.611 -6.068 14.904 1.00 38.38 97 ASP U C 1
ATOM 720 O O . ASP A 1 90 ? -33.201 -6.985 14.188 1.00 37.01 97 ASP U O 1
ATOM 725 N N . THR A 1 91 A -33.582 -6.108 16.237 1.00 39.36 97 THR U N 1
ATOM 726 C CA . THR A 1 91 A -32.863 -7.142 17.009 1.00 39.08 97 THR U CA 1
ATOM 727 C C . THR A 1 91 A -32.813 -8.540 16.369 1.00 39.10 97 THR U C 1
ATOM 728 O O . THR A 1 91 A -31.778 -9.210 16.436 1.00 41.04 97 THR U O 1
ATOM 732 N N . LEU A 1 92 B -33.920 -8.962 15.752 1.00 37.56 97 LEU U N 1
ATOM 733 C CA . LEU A 1 92 B -34.009 -10.254 15.071 1.00 35.76 97 LEU U CA 1
ATOM 734 C C . LEU A 1 92 B -34.195 -10.130 13.545 1.00 31.32 97 LEU U C 1
ATOM 735 O O . LEU A 1 92 B -33.308 -10.523 12.787 1.00 29.07 97 LEU U O 1
ATOM 740 N N . ALA A 1 93 ? -35.196 -9.645 13.018 1.00 27.70 98 ALA U N 1
ATOM 741 C CA . ALA A 1 93 ? -35.650 -9.684 11.597 1.00 27.52 98 ALA U CA 1
ATOM 742 C C . ALA A 1 93 ? -34.847 -8.793 10.729 1.00 25.08 98 ALA U C 1
ATOM 743 O O . ALA A 1 93 ? -34.536 -7.685 11.082 1.00 24.76 98 ALA U O 1
ATOM 745 N N . HIS A 1 94 ? -34.508 -9.279 9.565 1.00 21.41 99 HIS U N 1
ATOM 746 C CA . HIS A 1 94 ? -33.862 -8.455 8.580 1.00 20.27 99 HIS U CA 1
ATOM 747 C C . HIS A 1 94 ? -34.884 -8.255 7.474 1.00 19.03 99 HIS U C 1
ATOM 748 O O . HIS A 1 94 ? -35.420 -9.162 6.975 1.00 19.86 99 HIS U O 1
ATOM 755 N N . HIS A 1 95 ? -35.138 -7.029 7.106 1.00 16.10 100 HIS U N 1
ATOM 756 C CA . HIS A 1 95 ? -36.109 -6.679 6.090 1.00 15.61 100 HIS U CA 1
ATOM 757 C C . HIS A 1 95 ? -35.404 -6.283 4.835 1.00 13.40 100 HIS U C 1
ATOM 758 O O . HIS A 1 95 ? -34.363 -5.721 4.892 1.00 12.74 100 HIS U O 1
ATOM 765 N N . ASN A 1 96 ? -36.003 -6.659 3.705 1.00 12.00 101 ASN U N 1
ATOM 766 C CA . ASN A 1 96 ? -35.415 -6.376 2.397 1.00 11.86 101 ASN U CA 1
ATOM 767 C C . ASN A 1 96 ? -33.990 -6.902 2.328 1.00 11.53 101 ASN U C 1
ATOM 768 O O . ASN A 1 96 ? -33.077 -6.244 1.850 1.00 10.42 101 ASN U O 1
ATOM 773 N N . ASP A 1 97 ? -33.822 -8.133 2.807 1.00 10.46 102 ASP U N 1
ATOM 774 C CA . ASP A 1 97 ? -32.496 -8.708 2.969 1.00 10.33 102 ASP U CA 1
ATOM 775 C C . ASP A 1 97 ? -32.105 -9.423 1.691 1.00 10.02 102 ASP U C 1
ATOM 776 O O . ASP A 1 97 ? -32.198 -10.656 1.562 1.00 10.66 102 ASP U O 1
ATOM 781 N N . ILE A 1 98 ? -31.654 -8.622 0.737 1.00 9.91 103 ILE U N 1
ATOM 782 C CA . ILE A 1 98 ? -31.400 -9.079 -0.612 1.00 9.95 103 ILE U CA 1
ATOM 783 C C . ILE A 1 98 ? -30.317 -8.191 -1.195 1.00 9.82 103 ILE U C 1
ATOM 784 O O . ILE A 1 98 ? -30.301 -6.979 -0.941 1.00 10.27 103 ILE U O 1
ATOM 789 N N . ALA A 1 99 ? -29.375 -8.789 -1.914 1.00 9.89 104 ALA U N 1
ATOM 790 C CA . ALA A 1 99 ? -28.228 -8.085 -2.477 1.00 10.83 104 ALA U CA 1
ATOM 791 C C . ALA A 1 99 ? -27.874 -8.717 -3.796 1.00 11.17 104 ALA U C 1
ATOM 792 O O . ALA A 1 99 ? -28.133 -9.921 -4.012 1.00 10.98 104 ALA U O 1
ATOM 794 N N . LEU A 1 100 ? -27.280 -7.921 -4.674 1.00 11.18 105 LEU U N 1
ATOM 795 C CA . LEU A 1 100 ? -26.831 -8.391 -5.978 1.00 11.42 105 LEU U CA 1
ATOM 796 C C . LEU A 1 100 ? -25.343 -8.111 -6.095 1.00 11.54 105 LEU U C 1
ATOM 797 O O . LEU A 1 100 ? -24.867 -7.036 -5.719 1.00 13.27 105 LEU U O 1
ATOM 802 N N . LEU A 1 101 ? -24.601 -9.097 -6.585 1.00 11.91 106 LEU U N 1
ATOM 803 C CA . LEU A 1 101 ? -23.187 -8.968 -6.850 1.00 12.15 106 LEU U CA 1
ATOM 804 C C . LEU A 1 101 ? -22.992 -9.199 -8.330 1.00 12.80 106 LEU U C 1
ATOM 805 O O . LEU A 1 101 ? -23.287 -10.294 -8.839 1.00 13.09 106 LEU U O 1
ATOM 810 N N . LYS A 1 102 ? -22.533 -8.170 -9.038 1.00 14.15 107 LYS U N 1
ATOM 811 C CA . LYS A 1 102 ? -22.140 -8.334 -10.422 1.00 14.64 107 LYS U CA 1
ATOM 812 C C . LYS A 1 102 ? -20.712 -8.829 -10.401 1.00 14.84 107 LYS U C 1
ATOM 813 O O . LYS A 1 102 ? -19.828 -8.168 -9.844 1.00 15.91 107 LYS U O 1
ATOM 819 N N . ILE A 1 103 ? -20.489 -10.002 -10.987 1.00 14.79 108 ILE U N 1
ATOM 820 C CA . ILE A 1 103 ? -19.194 -10.671 -10.880 1.00 15.65 108 ILE U CA 1
ATOM 821 C C . ILE A 1 103 ? -18.409 -10.503 -12.157 1.00 16.66 108 ILE U C 1
ATOM 822 O O . ILE A 1 103 ? -18.983 -10.453 -13.240 1.00 16.96 108 ILE U O 1
ATOM 827 N N . ARG A 1 104 ? -17.094 -10.438 -12.014 1.00 16.78 109 ARG U N 1
ATOM 828 C CA . ARG A 1 104 ? -16.222 -10.326 -13.170 1.00 20.04 109 ARG U CA 1
ATOM 829 C C . ARG A 1 104 ? -14.819 -10.840 -12.824 1.00 19.77 109 ARG U C 1
ATOM 830 O O . ARG A 1 104 ? -14.236 -10.464 -11.810 1.00 19.37 109 ARG U O 1
ATOM 838 N N . SER A 1 105 ? -14.296 -11.736 -13.656 1.00 20.05 110 SER U N 1
ATOM 839 C CA . SER A 1 105 ? -12.996 -12.342 -13.394 1.00 22.77 110 SER U CA 1
ATOM 840 C C . SER A 1 105 ? -11.856 -11.367 -13.692 1.00 23.58 110 SER U C 1
ATOM 841 O O . SER A 1 105 ? -12.067 -10.297 -14.268 1.00 24.72 110 SER U O 1
ATOM 844 N N . LYS A 1 106 A -10.644 -11.755 -13.312 1.00 26.19 110 LYS U N 1
ATOM 845 C CA . LYS A 1 106 A -9.417 -11.016 -13.661 1.00 28.46 110 LYS U CA 1
ATOM 846 C C . LYS A 1 106 A -9.253 -10.822 -15.181 1.00 29.40 110 LYS U C 1
ATOM 847 O O . LYS A 1 106 A -8.650 -9.841 -15.619 1.00 31.29 110 LYS U O 1
ATOM 853 N N . GLU A 1 107 B -9.811 -11.748 -15.964 1.00 30.03 110 GLU U N 1
ATOM 854 C CA . GLU A 1 107 B -9.797 -11.689 -17.431 1.00 31.27 110 GLU U CA 1
ATOM 855 C C . GLU A 1 107 B -10.986 -10.897 -18.004 1.00 30.90 110 GLU U C 1
ATOM 856 O O . GLU A 1 107 B -11.094 -10.738 -19.222 1.00 31.59 110 GLU U O 1
ATOM 862 N N . GLY A 1 108 C -11.873 -10.410 -17.133 1.00 29.24 110 GLY U N 1
ATOM 863 C CA . GLY A 1 108 C -13.021 -9.601 -17.530 1.00 29.45 110 GLY U CA 1
ATOM 864 C C . GLY A 1 108 C -14.247 -10.381 -17.972 1.00 27.84 110 GLY U C 1
ATOM 865 O O . GLY A 1 108 C -15.077 -9.847 -18.707 1.00 29.17 110 GLY U O 1
ATOM 866 N N . ARG A 1 109 D -14.381 -11.629 -17.515 1.00 26.11 110 ARG U N 1
ATOM 867 C CA . ARG A 1 109 D -15.510 -12.477 -17.905 1.00 26.59 110 ARG U CA 1
ATOM 868 C C . ARG A 1 109 D -16.475 -12.770 -16.767 1.00 23.63 110 ARG U C 1
ATOM 869 O O . ARG A 1 109 D -16.113 -12.718 -15.591 1.00 21.87 110 ARG U O 1
ATOM 877 N N . CYS A 1 110 ? -17.706 -13.085 -17.157 1.00 23.02 111 CYS U N 1
ATOM 878 C CA . CYS A 1 110 ? -18.745 -13.547 -16.246 1.00 22.81 111 CYS U CA 1
ATOM 879 C C . CYS A 1 110 ? -18.630 -15.076 -16.089 1.00 22.06 111 CYS U C 1
ATOM 880 O O . CYS A 1 110 ? -17.654 -15.683 -16.550 1.00 20.54 111 CYS U O 1
ATOM 883 N N . ALA A 1 111 ? -19.593 -15.689 -15.404 1.00 21.72 112 ALA U N 1
ATOM 884 C CA . ALA A 1 111 ? -19.613 -17.146 -15.229 1.00 21.97 112 ALA U CA 1
ATOM 885 C C . ALA A 1 111 ? -19.750 -17.877 -16.563 1.00 22.75 112 ALA U C 1
ATOM 886 O O . ALA A 1 111 ? -20.521 -17.454 -17.430 1.00 21.65 112 ALA U O 1
ATOM 888 N N . GLN A 1 112 ? -18.976 -18.954 -16.708 1.00 21.94 113 GLN U N 1
ATOM 889 C CA . GLN A 1 112 ? -19.044 -19.857 -17.858 1.00 21.90 113 GLN U CA 1
ATOM 890 C C . GLN A 1 112 ? -19.697 -21.167 -17.399 1.00 20.53 113 GLN U C 1
ATOM 891 O O . GLN A 1 112 ? -19.091 -21.907 -16.610 1.00 20.98 113 GLN U O 1
ATOM 897 N N . PRO A 1 113 ? -20.942 -21.447 -17.847 1.00 20.44 114 PRO U N 1
ATOM 898 C CA . PRO A 1 113 ? -21.589 -22.681 -17.383 1.00 21.16 114 PRO U CA 1
ATOM 899 C C . PRO A 1 113 ? -20.826 -23.976 -17.686 1.00 20.89 114 PRO U C 1
ATOM 900 O O . PRO A 1 113 ? -20.238 -24.115 -18.758 1.00 21.83 114 PRO U O 1
ATOM 904 N N . SER A 1 114 ? -20.842 -24.901 -16.726 1.00 18.96 115 SER U N 1
ATOM 905 C CA . SER A 1 114 ? -20.117 -26.174 -16.807 1.00 18.66 115 SER U CA 1
ATOM 906 C C . SER A 1 114 ? -20.873 -27.216 -15.993 1.00 18.18 115 SER U C 1
ATOM 907 O O . SER A 1 114 ? -21.969 -26.952 -15.510 1.00 17.99 115 SER U O 1
ATOM 910 N N . ARG A 1 115 ? -20.281 -28.389 -15.799 1.00 17.18 116 ARG U N 1
ATOM 911 C CA . ARG A 1 115 ? -20.893 -29.398 -14.928 1.00 18.34 116 ARG U CA 1
ATOM 912 C C . ARG A 1 115 ? -21.046 -28.904 -13.477 1.00 18.05 116 ARG U C 1
ATOM 913 O O . ARG A 1 115 ? -21.959 -29.330 -12.770 1.00 18.05 116 ARG U O 1
ATOM 921 N N . THR A 1 116 ? -20.167 -27.993 -13.059 1.00 15.99 117 THR U N 1
ATOM 922 C CA . THR A 1 116 ? -20.164 -27.470 -11.687 1.00 15.18 117 THR U CA 1
ATOM 923 C C . THR A 1 116 ? -20.635 -26.007 -11.549 1.00 14.97 117 THR U C 1
ATOM 924 O O . THR A 1 116 ? -20.644 -25.482 -10.440 1.00 15.08 117 THR U O 1
ATOM 928 N N . ILE A 1 117 ? -21.018 -25.358 -12.655 1.00 14.65 118 ILE U N 1
ATOM 929 C CA . ILE A 1 117 ? -21.416 -23.936 -12.659 1.00 15.28 118 ILE U CA 1
ATOM 930 C C . ILE A 1 117 ? -22.650 -23.781 -13.552 1.00 15.67 118 ILE U C 1
ATOM 931 O O . ILE A 1 117 ? -22.564 -24.002 -14.757 1.00 18.48 118 ILE U O 1
ATOM 936 N N . GLN A 1 118 ? -23.796 -23.434 -12.969 1.00 14.88 119 GLN U N 1
ATOM 937 C CA . GLN A 1 118 ? -25.063 -23.289 -13.702 1.00 16.34 119 GLN U CA 1
ATOM 938 C C . GLN A 1 118 ? -25.928 -22.246 -13.003 1.00 15.33 119 GLN U C 1
ATOM 939 O O . GLN A 1 118 ? -25.739 -21.993 -11.818 1.00 15.17 119 GLN U O 1
ATOM 945 N N . THR A 1 119 ? -26.893 -21.660 -13.707 1.00 14.88 120 THR U N 1
ATOM 946 C CA . THR A 1 119 ? -27.798 -20.685 -13.086 1.00 14.46 120 THR U CA 1
ATOM 947 C C . THR A 1 119 ? -29.034 -21.372 -12.505 1.00 13.55 120 THR U C 1
ATOM 948 O O . THR A 1 119 ? -29.346 -22.515 -12.860 1.00 15.07 120 THR U O 1
ATOM 952 N N . ILE A 1 120 ? -29.726 -20.656 -11.618 1.00 12.45 121 ILE U N 1
ATOM 953 C CA . ILE A 1 120 ? -31.003 -21.088 -11.048 1.00 13.49 121 ILE U CA 1
ATOM 954 C C . ILE A 1 120 ? -32.096 -20.115 -11.484 1.00 13.79 121 ILE U C 1
ATOM 955 O O . ILE A 1 120 ? -31.889 -18.903 -11.487 1.00 14.29 121 ILE U O 1
ATOM 960 N N . ALA A 1 121 ? -33.258 -20.651 -11.833 1.00 14.14 122 ALA U N 1
ATOM 961 C CA . ALA A 1 121 ? -34.397 -19.840 -12.246 1.00 15.38 122 ALA U CA 1
ATOM 962 C C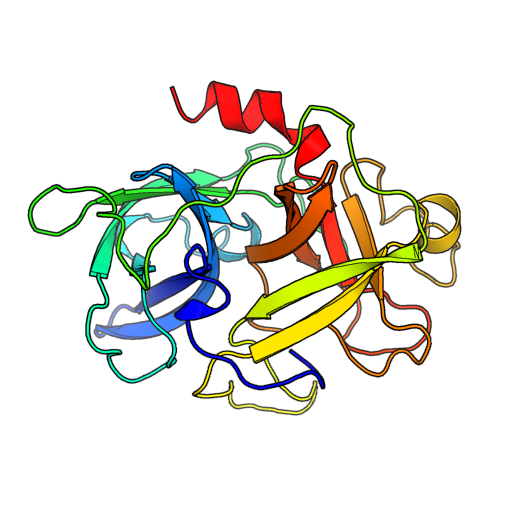 . ALA A 1 121 ? -34.978 -19.043 -11.080 1.00 15.18 122 ALA U C 1
ATOM 963 O O . ALA A 1 121 ? -35.086 -19.552 -9.961 1.00 13.78 122 ALA U O 1
ATOM 965 N N . LEU A 1 122 ? -35.347 -17.791 -11.343 1.00 15.17 123 LEU U N 1
ATOM 966 C CA . LEU A 1 122 ? -36.166 -17.013 -10.420 1.00 16.61 123 LEU U CA 1
ATOM 967 C C . LEU A 1 122 ? -37.618 -17.471 -10.512 1.00 15.24 123 LEU U C 1
ATOM 968 O O . LEU A 1 122 ? -38.055 -17.928 -11.573 1.00 15.60 123 LEU U O 1
ATOM 973 N N . PRO A 1 123 ? -38.387 -17.330 -9.423 1.00 15.35 124 PRO U N 1
ATOM 974 C CA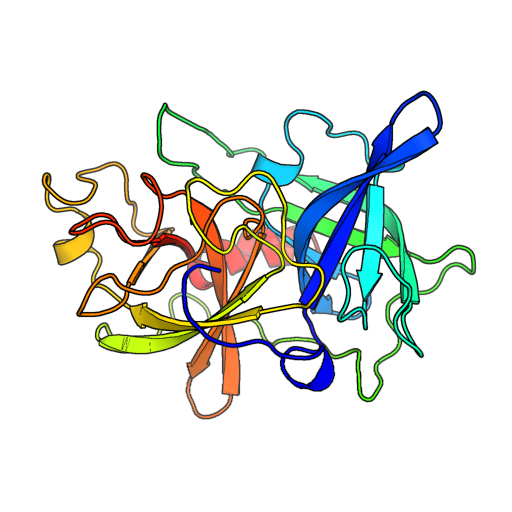 . PRO A 1 123 ? -39.815 -17.622 -9.490 1.00 17.51 124 PRO U CA 1
ATOM 975 C C . PRO A 1 123 ? -40.576 -16.576 -10.292 1.00 18.51 124 PRO U C 1
ATOM 976 O O . PRO A 1 123 ? -40.075 -15.468 -10.493 1.00 16.85 124 PRO U O 1
ATOM 980 N N . SER A 1 124 ? -41.772 -16.942 -10.739 1.00 18.98 125 SER U N 1
ATOM 981 C CA . SER A 1 124 ? -42.742 -15.967 -11.241 1.00 19.63 125 SER U CA 1
ATOM 982 C C . SER A 1 124 ? -43.265 -15.160 -10.064 1.00 19.74 125 SER U C 1
ATOM 983 O O . SER A 1 124 ? -43.267 -15.616 -8.923 1.00 18.48 125 SER U O 1
ATOM 986 N N . MET A 1 125 ? -43.742 -13.959 -10.346 1.00 20.55 126 MET U N 1
ATOM 987 C CA . MET A 1 125 ? -44.140 -13.046 -9.290 1.00 21.53 126 MET U CA 1
ATOM 988 C C . MET A 1 125 ? -45.262 -13.608 -8.411 1.00 20.79 126 MET U C 1
ATOM 989 O O . MET A 1 125 ? -46.246 -14.138 -8.927 1.00 20.69 126 MET U O 1
ATOM 994 N N . TYR A 1 126 ? -45.090 -13.509 -7.089 1.00 19.87 127 TYR U N 1
ATOM 995 C CA . TYR A 1 126 ? -46.052 -14.013 -6.096 1.00 23.18 127 TYR U CA 1
ATOM 996 C C . TYR A 1 126 ? -46.485 -15.462 -6.395 1.00 24.04 127 TYR U C 1
ATOM 997 O O . TYR A 1 126 ? -47.650 -15.818 -6.199 1.00 28.37 127 TYR U O 1
ATOM 1006 N N . ASN A 1 127 ? -45.552 -16.280 -6.891 1.00 21.09 128 ASN U N 1
ATOM 1007 C CA . ASN A 1 127 ? -45.811 -17.689 -7.196 1.00 22.43 128 ASN U CA 1
ATOM 1008 C C . ASN A 1 127 ? -44.862 -18.547 -6.376 1.00 21.36 128 ASN U C 1
ATOM 1009 O O . ASN A 1 127 ? -43.722 -18.810 -6.782 1.00 21.38 128 ASN U O 1
ATOM 1014 N N . ASP A 1 128 ? -45.351 -18.965 -5.214 1.00 19.59 129 ASP U N 1
ATOM 1015 C CA . ASP A 1 128 ? -44.585 -19.787 -4.290 1.00 19.68 129 ASP U CA 1
ATOM 1016 C C . ASP A 1 128 ? -45.308 -21.098 -4.069 1.00 18.98 129 ASP U C 1
ATOM 1017 O O . ASP A 1 128 ? -46.514 -21.178 -4.280 1.00 18.97 129 ASP U O 1
ATOM 1022 N N . PRO A 1 129 ? -44.585 -22.136 -3.624 1.00 18.40 130 PRO U N 1
ATOM 1023 C CA . PRO A 1 129 ? -45.271 -23.401 -3.358 1.00 18.03 130 PRO U CA 1
ATOM 1024 C C . PRO A 1 129 ? -46.206 -23.313 -2.155 1.00 17.48 130 PRO U C 1
ATOM 1025 O O . PRO A 1 129 ? -46.061 -22.418 -1.324 1.00 17.88 130 PRO U O 1
ATOM 1029 N N . GLN A 1 130 ? -47.149 -24.246 -2.062 1.00 18.50 131 GLN U N 1
ATOM 1030 C CA . GLN A 1 130 ? -48.061 -24.295 -0.918 1.00 19.75 131 GLN U CA 1
ATOM 1031 C C . GLN A 1 130 ? -47.301 -24.640 0.361 1.00 18.24 131 GLN U C 1
ATOM 1032 O O . GLN A 1 130 ? -46.214 -25.237 0.310 1.00 17.57 131 GLN U O 1
ATOM 1038 N N . PHE A 1 131 ? -47.850 -24.243 1.505 1.00 18.36 132 PHE U N 1
ATOM 1039 C CA . PHE A 1 131 ? -47.250 -24.612 2.788 1.00 19.51 132 PHE U CA 1
ATOM 1040 C C . PHE A 1 131 ? -47.213 -26.131 2.906 1.00 18.11 132 PHE U C 1
ATOM 1041 O O . PHE A 1 131 ? -48.093 -26.834 2.396 1.00 19.37 132 PHE U O 1
ATOM 1049 N N . GLY A 1 132 ? -46.163 -26.628 3.546 1.00 17.18 133 GLY U N 1
ATOM 1050 C CA . GLY A 1 132 ? -45.915 -28.056 3.643 1.00 17.32 133 GLY U CA 1
ATOM 1051 C C . GLY A 1 132 ? -45.030 -28.612 2.543 1.00 16.41 133 GLY U C 1
ATOM 1052 O O . GLY A 1 132 ? -44.574 -29.741 2.643 1.00 17.54 133 GLY U O 1
ATOM 1053 N N . THR A 1 133 ? -44.780 -27.837 1.487 1.00 14.67 134 THR U N 1
ATOM 1054 C CA . THR A 1 133 ? -43.869 -28.254 0.425 1.00 14.96 134 THR U CA 1
ATOM 1055 C C . THR A 1 133 ? -42.437 -28.389 0.934 1.00 14.46 134 THR U C 1
ATOM 1056 O O . THR A 1 133 ? -41.956 -27.528 1.667 1.00 13.31 134 THR U O 1
ATOM 1060 N N . SER A 1 134 ? -41.779 -29.469 0.524 1.00 13.43 135 SER U N 1
ATOM 1061 C CA . SER A 1 134 ? -40.377 -29.710 0.865 1.00 13.34 135 SER U CA 1
ATOM 1062 C C . SER A 1 134 ? -39.481 -28.964 -0.109 1.00 12.87 135 SER U C 1
ATOM 1063 O O . SER A 1 134 ? -39.630 -29.129 -1.314 1.00 13.81 135 SER U O 1
ATOM 1066 N N . CYS A 1 135 ? -38.553 -28.160 0.415 1.00 11.71 136 CYS U N 1
ATOM 1067 C CA . CYS A 1 135 ? -37.555 -27.433 -0.372 1.00 12.10 136 CYS U CA 1
ATOM 1068 C C . CYS A 1 135 ? -36.162 -27.748 0.179 1.00 10.82 136 CYS U C 1
ATOM 1069 O O . CYS A 1 135 ? -36.025 -28.322 1.256 1.00 12.32 136 CYS U O 1
ATOM 1072 N N . GLU A 1 136 ? -35.123 -27.388 -0.562 1.00 9.76 137 GLU U N 1
ATOM 1073 C CA . GLU A 1 136 ? -33.756 -27.641 -0.125 1.00 10.05 137 GLU U CA 1
ATOM 1074 C C . GLU A 1 136 ? -33.011 -26.341 0.146 1.00 9.39 137 GLU U C 1
ATOM 1075 O O . GLU A 1 136 ? -33.308 -25.303 -0.449 1.00 9.66 137 GLU U O 1
ATOM 1081 N N . ILE A 1 137 ? -32.066 -26.419 1.077 1.00 8.84 138 ILE U N 1
ATOM 1082 C CA . ILE A 1 137 ? -31.172 -25.315 1.396 1.00 9.08 138 ILE U CA 1
ATOM 1083 C C . ILE A 1 137 ? -29.738 -25.821 1.368 1.00 8.73 138 ILE U C 1
ATOM 1084 O O . ILE A 1 137 ? -29.483 -27.006 1.648 1.00 9.77 138 ILE U O 1
ATOM 1089 N N . THR A 1 138 ? -28.803 -24.932 1.032 1.00 8.15 139 THR U N 1
ATOM 1090 C CA . THR A 1 138 ? -27.403 -25.298 0.814 1.00 8.14 139 THR U CA 1
ATOM 1091 C C . THR A 1 138 ? -26.481 -24.283 1.479 1.00 7.98 139 THR U C 1
ATOM 1092 O O . THR A 1 138 ? -26.748 -23.076 1.411 1.00 8.05 139 THR U O 1
ATOM 1096 N N . GLY A 1 139 ? -25.376 -24.740 2.069 1.00 7.66 140 GLY U N 1
ATOM 1097 C CA . GLY A 1 139 ? -24.375 -23.805 2.556 1.00 8.14 140 GLY U CA 1
ATOM 1098 C C . GLY A 1 139 ? -23.224 -24.431 3.300 1.00 7.81 140 GLY U C 1
ATOM 1099 O O . GLY A 1 139 ? -23.185 -25.650 3.550 1.00 7.70 140 GLY U O 1
ATOM 1100 N N . PHE A 1 140 ? -22.290 -23.549 3.636 1.00 7.79 141 PHE U N 1
ATOM 1101 C CA . PHE A 1 140 ? -21.084 -23.871 4.406 1.00 8.40 141 PHE U CA 1
ATOM 1102 C C . PHE A 1 140 ? -21.237 -23.440 5.870 1.00 8.04 141 PHE U C 1
ATOM 1103 O O . PHE A 1 140 ? -20.246 -23.397 6.602 1.00 8.46 141 PHE U O 1
ATOM 1111 N N . GLY A 1 141 ? -22.458 -23.140 6.320 1.00 8.26 142 GLY U N 1
ATOM 1112 C CA . GLY A 1 141 ? -22.659 -22.690 7.686 1.00 8.88 142 GLY U CA 1
ATOM 1113 C C . GLY A 1 141 ? -22.482 -23.786 8.712 1.00 8.68 142 GLY U C 1
ATOM 1114 O O . GLY A 1 141 ? -22.294 -24.970 8.404 1.00 8.32 142 GLY U O 1
ATOM 1115 N N . LYS A 1 142 ? -22.573 -23.383 9.967 1.00 8.51 143 LYS U N 1
ATOM 1116 C CA . LYS A 1 142 ? -22.327 -24.289 11.073 1.00 8.88 143 LYS U CA 1
ATOM 1117 C C . LYS A 1 142 ? -23.189 -25.541 11.021 1.00 8.63 143 LYS U C 1
ATOM 1118 O O . LYS A 1 142 ? -24.370 -25.503 10.662 1.00 8.62 143 LYS U O 1
ATOM 1124 N N . GLU A 1 143 ? -22.576 -26.649 11.430 1.00 8.95 144 GLU U N 1
ATOM 1125 C CA . GLU A 1 143 ? -23.277 -27.919 11.568 1.00 9.23 144 GLU U CA 1
ATOM 1126 C C . GLU A 1 143 ? -23.979 -28.074 12.910 1.00 9.42 144 GLU U C 1
ATOM 1127 O O . GLU A 1 143 ? -24.860 -28.911 13.050 1.00 9.88 144 GLU U O 1
ATOM 1133 N N . GLN A 1 144 ? -23.531 -27.323 13.907 1.00 10.34 145 GLN U N 1
ATOM 1134 C CA . GLN A 1 144 ? -24.159 -27.284 15.227 1.00 11.69 145 GLN U CA 1
ATOM 1135 C C . GLN A 1 144 ? -24.071 -25.848 15.691 1.00 11.20 145 GLN U C 1
ATOM 1136 O O . GLN A 1 144 ? -23.069 -25.176 15.447 1.00 10.88 145 GLN U O 1
ATOM 1142 N N . SER A 1 145 ? -25.095 -25.376 16.394 1.00 11.16 146 SER U N 1
ATOM 1143 C CA . SER A 1 145 ? -25.091 -23.996 16.896 1.00 12.55 146 SER U CA 1
ATOM 1144 C C . SER A 1 145 ? -23.873 -23.687 17.748 1.00 12.66 146 SER U C 1
ATOM 1145 O O . SER A 1 145 ? -23.359 -22.578 17.689 1.00 13.71 146 SER U O 1
ATOM 1148 N N . THR A 1 146 ? -23.409 -24.678 18.507 1.00 12.89 147 THR U N 1
ATOM 1149 C CA . THR A 1 146 ? -22.276 -24.500 19.406 1.00 14.38 147 THR U CA 1
ATOM 1150 C C . THR A 1 146 ? -20.913 -24.657 18.735 1.00 14.89 147 THR U C 1
ATOM 1151 O O . THR A 1 146 ? -19.895 -24.452 19.388 1.00 15.49 147 THR U O 1
ATOM 1155 N N . ASP A 1 147 ? -20.874 -25.033 17.455 1.00 13.43 148 ASP U N 1
ATOM 1156 C CA . ASP A 1 147 ? -19.597 -25.131 16.743 1.00 13.53 148 ASP U CA 1
ATOM 1157 C C . ASP A 1 147 ? -18.925 -23.776 16.597 1.00 13.38 148 ASP U C 1
ATOM 1158 O O . ASP A 1 147 ? -19.591 -22.738 16.494 1.00 13.19 148 ASP U O 1
ATOM 1163 N N . TYR A 1 148 ? -17.600 -23.811 16.583 1.00 13.82 149 TYR U N 1
ATOM 1164 C CA . TYR A 1 148 ? -16.781 -22.661 16.234 1.00 16.01 149 TYR U CA 1
ATOM 1165 C C . TYR A 1 148 ? -16.410 -22.714 14.752 1.00 15.11 149 TYR U C 1
ATOM 1166 O O . TYR A 1 148 ? -16.460 -21.700 14.061 1.00 15.47 149 TYR U O 1
ATOM 1175 N N . LEU A 1 149 ? -16.046 -23.905 14.276 1.00 13.27 150 LEU U N 1
ATOM 1176 C CA . LEU A 1 149 ? -15.635 -24.103 12.898 1.00 13.85 150 LEU U CA 1
ATOM 1177 C C . LEU A 1 149 ? -16.828 -24.220 11.981 1.00 12.14 150 LEU U C 1
ATOM 1178 O O . LEU A 1 149 ? -17.928 -24.585 12.407 1.00 11.22 150 LEU U O 1
ATOM 1183 N N . TYR A 1 150 ? -16.595 -23.899 10.718 1.00 11.32 151 TYR U N 1
ATOM 1184 C CA . TYR A 1 150 ? -17.543 -24.198 9.657 1.00 10.76 151 TYR U CA 1
ATOM 1185 C C . TYR A 1 150 ? -17.084 -25.490 8.991 1.00 9.64 151 TYR U C 1
ATOM 1186 O O . TYR A 1 150 ? -15.883 -25.771 8.962 1.00 10.10 151 TYR U O 1
ATOM 1195 N N . PRO A 1 151 ? -18.018 -26.263 8.414 1.00 8.80 152 PRO U N 1
ATOM 1196 C CA . PRO A 1 151 ? -17.612 -27.468 7.690 1.00 9.20 152 PRO U CA 1
ATOM 1197 C C . PRO A 1 151 ? -16.759 -27.135 6.469 1.00 9.32 152 PRO U C 1
ATOM 1198 O O . PRO A 1 151 ? -16.964 -26.098 5.812 1.00 10.06 152 PRO U O 1
ATOM 1202 N N . GLU A 1 152 ? -15.787 -28.002 6.185 1.00 9.38 153 GLU U N 1
ATOM 1203 C CA . GLU A 1 152 ? -14.959 -27.853 5.006 1.00 10.56 153 GLU U CA 1
ATOM 1204 C C . GLU A 1 152 ? -15.705 -28.250 3.746 1.00 9.62 153 GLU U C 1
ATOM 1205 O O . GLU A 1 152 ? -15.327 -27.828 2.673 1.00 11.36 153 GLU U O 1
ATOM 1211 N N . GLN A 1 153 ? -16.703 -29.117 3.873 1.00 9.52 154 GLN U N 1
ATOM 1212 C CA . GLN A 1 153 ? -17.439 -29.661 2.740 1.00 10.15 154 GLN U CA 1
ATOM 1213 C C . GLN A 1 153 ? -18.844 -29.081 2.734 1.00 9.17 154 GLN U C 1
ATOM 1214 O O . GLN A 1 153 ? -19.499 -28.986 3.771 1.00 8.98 154 GLN U O 1
ATOM 1220 N N . LEU A 1 154 ? -19.309 -28.709 1.549 1.00 8.77 155 LEU U N 1
ATOM 1221 C CA . LEU A 1 154 ? -20.638 -28.140 1.374 1.00 8.47 155 LEU U CA 1
ATOM 1222 C C . LEU A 1 154 ? -21.705 -29.102 1.888 1.00 8.18 155 LEU U C 1
ATOM 1223 O O . LEU A 1 154 ? -21.565 -30.331 1.772 1.00 8.34 155 LEU U O 1
ATOM 1228 N N . LYS A 1 155 ? -22.792 -28.536 2.413 1.00 7.77 156 LYS U N 1
ATOM 1229 C CA . LYS A 1 155 ? -23.916 -29.319 2.920 1.00 8.07 156 LYS U CA 1
ATOM 1230 C C . LYS A 1 155 ? -25.236 -28.835 2.344 1.00 8.04 156 LYS U C 1
ATOM 1231 O O . LYS A 1 155 ? -25.374 -27.688 1.898 1.00 7.72 156 LYS U O 1
ATOM 1237 N N . MET A 1 156 ? -26.222 -29.728 2.390 1.00 8.30 157 MET U N 1
ATOM 1238 C CA . MET A 1 156 ? -27.597 -29.428 2.029 1.00 9.20 157 MET U CA 1
ATOM 1239 C C . MET A 1 156 ? -28.543 -30.141 2.966 1.00 9.30 157 MET U C 1
ATOM 1240 O O . MET A 1 156 ? -28.205 -31.170 3.560 1.00 9.36 157 MET U O 1
ATOM 1245 N N . THR A 1 157 ? -29.749 -29.611 3.072 1.00 9.15 158 THR U N 1
ATOM 1246 C CA . THR A 1 157 ? -30.818 -30.314 3.761 1.00 9.98 158 THR U CA 1
ATOM 1247 C C . THR A 1 157 ? -32.168 -29.949 3.160 1.00 9.95 158 THR U C 1
ATOM 1248 O O . THR A 1 157 ? -32.242 -29.156 2.216 1.00 9.41 158 THR U O 1
ATOM 1252 N N . VAL A 1 158 ? -33.218 -30.564 3.701 1.00 10.50 159 VAL U N 1
ATOM 1253 C CA . VAL A 1 158 ? -34.590 -30.337 3.264 1.00 12.17 159 VAL U CA 1
ATOM 1254 C C . VAL A 1 158 ? -35.370 -29.740 4.419 1.00 11.63 159 VAL U C 1
ATOM 1255 O O . VAL A 1 158 ? -35.282 -30.228 5.559 1.00 11.74 159 VAL U O 1
ATOM 1259 N N . VAL A 1 159 ? -36.137 -28.690 4.112 1.00 11.14 160 VAL U N 1
ATOM 1260 C CA . VAL A 1 159 ? -37.046 -28.063 5.073 1.00 11.50 160 VAL U CA 1
ATOM 1261 C C . VAL A 1 159 ? -38.403 -27.867 4.401 1.00 11.55 160 VAL U C 1
ATOM 1262 O O . VAL A 1 159 ? -38.495 -27.808 3.172 1.00 12.07 160 VAL U O 1
ATOM 1266 N N . LYS A 1 160 ? -39.454 -27.803 5.210 1.00 11.07 161 LYS U N 1
ATOM 1267 C CA . LYS A 1 160 ? -40.813 -27.611 4.690 1.00 11.17 161 LYS U CA 1
ATOM 1268 C C . LYS A 1 160 ? -41.297 -26.194 4.913 1.00 10.87 161 LYS U C 1
ATOM 1269 O O . LYS A 1 160 ? -41.088 -25.614 5.978 1.00 10.99 161 LYS U O 1
ATOM 1275 N N . LEU A 1 161 ? -41.980 -25.655 3.907 1.00 12.04 162 LEU U N 1
ATOM 1276 C CA . LEU A 1 161 ? -42.493 -24.292 3.987 1.00 12.24 162 LEU U CA 1
ATOM 1277 C C . LEU A 1 161 ? -43.641 -24.198 4.987 1.00 12.68 162 LEU U C 1
ATOM 1278 O O . LEU A 1 161 ? -44.487 -25.091 5.080 1.00 14.05 162 LEU U O 1
ATOM 1283 N N . ILE A 1 162 ? -43.640 -23.103 5.735 1.00 13.63 163 ILE U N 1
ATOM 1284 C CA . ILE A 1 162 ? -44.619 -22.830 6.774 1.00 14.92 163 ILE U CA 1
ATOM 1285 C C . ILE A 1 162 ? -45.447 -21.624 6.332 1.00 16.45 163 ILE U C 1
ATOM 1286 O O . ILE A 1 162 ? -44.903 -20.671 5.782 1.00 16.17 163 ILE U O 1
ATOM 1291 N N . SER A 1 163 ? -46.750 -21.655 6.594 1.00 17.98 164 SER U N 1
ATOM 1292 C CA . SER A 1 163 ? -47.622 -20.534 6.225 1.00 19.08 164 SER U CA 1
ATOM 1293 C C . SER A 1 163 ? -47.275 -19.273 7.006 1.00 18.51 164 SER U C 1
ATOM 1294 O O . SER A 1 163 ? -46.748 -19.343 8.115 1.00 18.06 164 SER U O 1
ATOM 1297 N N . HIS A 1 164 ? -47.597 -18.124 6.416 1.00 20.36 165 HIS U N 1
ATOM 1298 C CA . HIS A 1 164 ? -47.470 -16.831 7.089 1.00 23.51 165 HIS U CA 1
ATOM 1299 C C . HIS A 1 164 ? -48.223 -16.830 8.429 1.00 22.32 165 HIS U C 1
ATOM 1300 O O . HIS A 1 164 ? -47.711 -16.334 9.427 1.00 20.49 165 HIS U O 1
ATOM 1307 N N . ARG A 1 165 ? -49.415 -17.428 8.459 1.00 23.45 166 ARG U N 1
ATOM 1308 C CA . ARG A 1 165 ? -50.217 -17.484 9.681 1.00 26.26 166 ARG U CA 1
ATOM 1309 C C . ARG A 1 165 ? -49.542 -18.236 10.832 1.00 25.68 166 ARG U C 1
ATOM 1310 O O . ARG A 1 165 ? -49.544 -17.763 11.972 1.00 24.59 166 ARG U O 1
ATOM 1318 N N . GLU A 1 166 ? -48.985 -19.410 10.535 1.00 23.55 167 GLU U N 1
ATOM 1319 C CA . GLU A 1 166 ? -48.280 -20.193 11.545 1.00 24.78 167 GLU U CA 1
ATOM 1320 C C . GLU A 1 166 ? -47.047 -19.442 12.030 1.00 23.00 167 GLU U C 1
ATOM 1321 O O . GLU A 1 166 ? -46.793 -19.366 13.236 1.00 21.86 167 GLU U O 1
ATOM 1327 N N . CYS A 1 167 ? -46.296 -18.872 11.092 1.00 20.71 168 CYS U N 1
ATOM 1328 C CA . CYS A 1 167 ? -45.044 -18.214 11.438 1.00 21.54 168 CYS U CA 1
ATOM 1329 C C . CYS A 1 167 ? -45.239 -16.899 12.194 1.00 22.07 168 CYS U C 1
ATOM 1330 O O . CYS A 1 167 ? -44.366 -16.484 12.962 1.00 20.56 168 CYS U O 1
ATOM 1333 N N . GLN A 1 168 ? -46.402 -16.280 12.062 1.00 23.75 169 GLN U N 1
ATOM 1334 C CA . GLN A 1 168 ? -46.654 -15.007 12.690 1.00 25.70 169 GLN U CA 1
ATOM 1335 C C . GLN A 1 168 ? -47.266 -15.179 14.051 1.00 24.60 169 GLN U C 1
ATOM 1336 O O . GLN A 1 168 ? -47.537 -14.197 14.713 1.00 23.14 169 GLN U O 1
ATOM 1342 N N . GLN A 1 169 ? -47.497 -16.409 14.477 1.00 24.12 170 GLN U N 1
ATOM 1343 C CA . GLN A 1 169 ? -47.888 -16.611 15.851 1.00 25.52 170 GLN U CA 1
ATOM 1344 C C . GLN A 1 169 ? -46.820 -16.062 16.754 1.00 25.77 170 GLN U C 1
ATOM 1345 O O . GLN A 1 169 ? -45.647 -16.142 16.516 1.00 24.31 170 GLN U O 1
ATOM 1351 N N . PRO A 1 170 A -47.340 -15.452 17.894 1.00 26.05 170 PRO U N 1
ATOM 1352 C CA . PRO A 1 170 A -46.335 -14.864 18.791 1.00 26.85 170 PRO U CA 1
ATOM 1353 C C . PRO A 1 170 A -45.237 -15.826 19.259 1.00 26.07 170 PRO U C 1
ATOM 1354 O O . PRO A 1 170 A -44.147 -15.383 19.412 1.00 24.34 170 PRO U O 1
ATOM 1358 N N . HIS A 1 171 B -45.579 -17.071 19.495 1.00 25.05 170 HIS U N 1
ATOM 1359 C CA . HIS A 1 171 B -44.614 -18.053 19.956 1.00 26.95 170 HIS U CA 1
ATOM 1360 C C . HIS A 1 171 B -43.650 -18.563 18.871 1.00 25.17 170 HIS U C 1
ATOM 1361 O O . HIS A 1 171 B -42.812 -19.365 19.143 1.00 22.17 170 HIS U O 1
ATOM 1368 N N . TYR A 1 172 ? -43.918 -18.157 17.640 1.00 22.50 171 TYR U N 1
ATOM 1369 C CA . TYR A 1 172 ? -42.946 -18.281 16.578 1.00 20.45 171 TYR U CA 1
ATOM 1370 C C . TYR A 1 172 ? -42.289 -16.918 16.518 1.00 19.48 171 TYR U C 1
ATOM 1371 O O . TYR A 1 172 ? -41.526 -16.609 17.370 1.00 18.91 171 TYR U O 1
ATOM 1380 N N . TYR A 1 173 ? -42.626 -16.076 15.525 1.00 18.15 172 TYR U N 1
ATOM 1381 C CA . TYR A 1 173 ? -41.949 -14.780 15.370 1.00 19.81 172 TYR U CA 1
ATOM 1382 C C . TYR A 1 173 ? -42.858 -13.549 15.440 1.00 20.46 172 TYR U C 1
ATOM 1383 O O . TYR A 1 173 ? -42.375 -12.428 15.299 1.00 20.59 172 TYR U O 1
ATOM 1392 N N . GLY A 1 174 ? -44.155 -13.735 15.664 1.00 21.95 173 GLY U N 1
ATOM 1393 C CA . GLY A 1 174 ? -45.064 -12.595 15.780 1.00 22.92 173 GLY U CA 1
ATOM 1394 C C . GLY A 1 174 ? -45.065 -11.747 14.520 1.00 24.14 173 GLY U C 1
ATOM 1395 O O . GLY A 1 174 ? -44.989 -12.274 13.407 1.00 24.30 173 GLY U O 1
ATOM 1396 N N . SER A 1 175 ? -45.097 -10.427 14.702 1.00 25.45 174 SER U N 1
ATOM 1397 C CA . SER A 1 175 ? -45.055 -9.473 13.590 1.00 26.05 174 SER U CA 1
ATOM 1398 C C . SER A 1 175 ? -43.662 -9.256 12.975 1.00 25.67 174 SER U C 1
ATOM 1399 O O . SER A 1 175 ? -43.508 -8.412 12.085 1.00 27.05 174 SER U O 1
ATOM 1402 N N . GLU A 1 176 ? -42.653 -9.999 13.433 1.00 24.86 175 GLU U N 1
ATOM 1403 C CA . GLU A 1 176 ? -41.296 -9.891 12.886 1.00 25.15 175 GLU U CA 1
ATOM 1404 C C . GLU A 1 176 ? -41.259 -10.446 11.451 1.00 23.46 175 GLU U C 1
ATOM 1405 O O . GLU A 1 176 ? -40.494 -9.958 10.612 1.00 24.23 175 GLU U O 1
ATOM 1411 N N . VAL A 1 177 ? -42.100 -11.446 11.173 1.00 21.90 176 VAL U N 1
ATOM 1412 C CA . VAL A 1 177 ? -42.223 -12.020 9.832 1.00 20.87 176 VAL U CA 1
ATOM 1413 C C . VAL A 1 177 ? -43.270 -11.257 9.037 1.00 20.47 176 VAL U C 1
ATOM 1414 O O . VAL A 1 177 ? -44.404 -11.090 9.492 1.00 23.03 176 VAL U O 1
ATOM 1418 N N . THR A 1 178 ? -42.885 -10.834 7.835 1.00 19.21 177 THR U N 1
ATOM 1419 C CA . THR A 1 178 ? -43.759 -10.103 6.925 1.00 19.67 177 THR U CA 1
ATOM 1420 C C . THR A 1 178 ? -44.062 -10.958 5.706 1.00 18.79 177 THR U C 1
ATOM 1421 O O . THR A 1 178 ? -43.441 -12.010 5.510 1.00 18.27 177 THR U O 1
ATOM 1425 N N . THR A 1 179 ? -44.994 -10.496 4.870 1.00 19.40 178 THR U N 1
ATOM 1426 C CA . THR A 1 179 ? -45.338 -11.209 3.632 1.00 19.33 178 THR U CA 1
ATOM 1427 C C . THR A 1 179 ? -44.199 -11.255 2.597 1.00 17.79 178 THR U C 1
ATOM 1428 O O . THR A 1 179 ? -44.276 -12.023 1.648 1.00 18.57 178 THR U O 1
ATOM 1432 N N . LYS A 1 180 ? -43.157 -10.438 2.776 1.00 16.34 179 LYS U N 1
ATOM 1433 C CA . LYS A 1 180 ? -41.933 -10.505 1.952 1.00 16.13 179 LYS U CA 1
ATOM 1434 C C . LYS A 1 180 ? -40.895 -11.506 2.472 1.00 14.99 179 LYS U C 1
ATOM 1435 O O . LYS A 1 180 ? -39.776 -11.563 1.958 1.00 14.70 179 LYS U O 1
ATOM 1441 N N . MET A 1 181 ? -41.286 -12.291 3.473 1.00 14.08 180 MET U N 1
ATOM 1442 C CA . MET A 1 181 ? -40.456 -13.352 4.012 1.00 13.87 180 MET U CA 1
ATOM 1443 C C . MET A 1 181 ? -41.186 -14.678 3.906 1.00 14.34 180 MET U C 1
ATOM 1444 O O . MET A 1 181 ? -42.414 -14.723 3.786 1.00 15.55 180 MET U O 1
ATOM 1449 N N . LEU A 1 182 ? -40.413 -15.759 3.949 1.00 13.69 181 LEU U N 1
ATOM 1450 C CA . LEU A 1 182 ? -40.943 -17.122 4.006 1.00 13.43 181 LEU U CA 1
ATOM 1451 C C . LEU A 1 182 ? -40.275 -17.859 5.138 1.00 12.15 181 LEU U C 1
ATOM 1452 O O . LEU A 1 182 ? -39.049 -17.811 5.273 1.00 13.06 181 LEU U O 1
ATOM 1457 N N . CYS A 1 183 ? -41.069 -18.575 5.924 1.00 12.54 182 CYS U N 1
ATOM 1458 C CA . CYS A 1 183 ? -40.534 -19.446 6.952 1.00 12.57 182 CYS U CA 1
ATOM 1459 C C . CYS A 1 183 ? -40.466 -20.875 6.450 1.00 12.81 182 CYS U C 1
ATOM 1460 O O . CYS A 1 183 ? -41.308 -21.313 5.665 1.00 12.48 182 CYS U O 1
ATOM 1463 N N . ALA A 1 184 ? -39.456 -21.605 6.918 1.00 11.62 183 ALA U N 1
ATOM 1464 C CA . ALA A 1 184 ? -39.334 -23.025 6.607 1.00 11.35 183 ALA U CA 1
ATOM 1465 C C . ALA A 1 184 ? -38.640 -23.743 7.744 1.00 11.13 183 ALA U C 1
ATOM 1466 O O . ALA A 1 184 ? -37.750 -23.180 8.382 1.00 11.01 183 ALA U O 1
ATOM 1468 N N . ALA A 1 185 ? -39.059 -24.979 8.003 1.00 11.04 184 ALA U N 1
ATOM 1469 C CA . ALA A 1 185 ? -38.475 -25.769 9.084 1.00 11.35 184 ALA U CA 1
ATOM 1470 C C . ALA A 1 185 ? -38.746 -27.250 8.890 1.00 11.27 184 ALA U C 1
ATOM 1471 O O . ALA A 1 185 ? -39.553 -27.664 8.055 1.00 12.06 184 ALA U O 1
ATOM 1473 N N . ASP A 1 186 ? -38.044 -28.047 9.686 1.00 11.53 185 ASP U N 1
ATOM 1474 C CA . ASP A 1 186 ? -38.249 -29.481 9.732 1.00 11.42 185 ASP U CA 1
ATOM 1475 C C . ASP A 1 186 ? -39.387 -29.791 10.709 1.00 11.85 185 ASP U C 1
ATOM 1476 O O . ASP A 1 186 ? -39.483 -29.134 11.743 1.00 12.26 185 ASP U O 1
ATOM 1481 N N . PRO A 1 187 A -40.239 -30.800 10.413 1.00 12.74 185 PRO U N 1
ATOM 1482 C CA . PRO A 1 187 A -41.312 -31.124 11.362 1.00 13.83 185 PRO U CA 1
ATOM 1483 C C . PRO A 1 187 A -40.839 -31.502 12.776 1.00 14.58 185 PRO U C 1
ATOM 1484 O O . PRO A 1 187 A -41.558 -31.242 13.739 1.00 15.90 185 PRO U O 1
ATOM 1488 N N . GLN A 1 188 B -39.644 -32.097 12.884 1.00 13.97 185 GLN U N 1
ATOM 1489 C CA . GLN A 1 188 B -39.009 -32.425 14.167 1.00 15.37 185 GLN U CA 1
ATOM 1490 C C . GLN A 1 188 B -38.019 -31.336 14.620 1.00 14.42 185 GLN U C 1
ATOM 1491 O O . GLN A 1 188 B -37.361 -31.504 15.639 1.00 13.93 185 GLN U O 1
ATOM 1497 N N . TRP A 1 189 ? -37.894 -30.241 13.866 1.00 13.56 186 TRP U N 1
ATOM 1498 C CA . TRP A 1 189 ? -36.938 -29.154 14.156 1.00 13.88 186 TRP U CA 1
ATOM 1499 C C . TRP A 1 189 ? -35.482 -29.613 14.169 1.00 14.19 186 TRP U C 1
ATOM 1500 O O . TRP A 1 189 ? -34.643 -28.968 14.788 1.00 13.41 186 TRP U O 1
ATOM 1511 N N . LYS A 1 190 ? -35.174 -30.701 13.467 1.00 13.04 187 LYS U N 1
ATOM 1512 C CA . LYS A 1 190 ? -33.873 -31.362 13.646 1.00 14.68 187 LYS U CA 1
ATOM 1513 C C . LYS A 1 190 ? -32.834 -30.929 12.617 1.00 13.68 187 LYS U C 1
ATOM 1514 O O . LYS A 1 190 ? -31.657 -31.302 12.730 1.00 13.85 187 LYS U O 1
ATOM 1520 N N . THR A 1 191 ? -33.268 -30.161 11.618 1.00 12.01 188 THR U N 1
ATOM 1521 C CA . THR A 1 191 ? -32.375 -29.706 10.560 1.00 11.53 188 THR U CA 1
ATOM 1522 C C . THR A 1 191 ? -32.792 -28.294 10.153 1.00 10.53 188 THR U C 1
ATOM 1523 O O . THR A 1 191 ? -33.965 -27.960 10.247 1.00 11.30 188 THR U O 1
ATOM 1527 N N . ASP A 1 192 ? -31.835 -27.459 9.753 1.00 10.12 189 ASP U N 1
ATOM 1528 C CA . ASP A 1 192 ? -32.084 -26.026 9.562 1.00 10.58 189 ASP U CA 1
ATOM 1529 C C . ASP A 1 192 ? -30.848 -25.372 8.965 1.00 9.56 189 ASP U C 1
ATOM 1530 O O . ASP A 1 192 ? -29.762 -25.969 8.954 1.00 9.98 189 ASP U O 1
ATOM 1535 N N . SER A 1 193 ? -31.015 -24.139 8.504 1.00 9.09 190 SER U N 1
ATOM 1536 C CA . SER A 1 193 ? -29.891 -23.247 8.238 1.00 9.10 190 SER U CA 1
ATOM 1537 C C . SER A 1 193 ? -29.310 -22.730 9.544 1.00 9.01 190 SER U C 1
ATOM 1538 O O . SER A 1 193 ? -29.967 -22.762 10.589 1.00 10.03 190 SER U O 1
ATOM 1541 N N . CYS A 1 194 ? -28.071 -22.264 9.473 1.00 9.05 191 CYS U N 1
ATOM 1542 C CA . CYS A 1 194 ? -27.415 -21.723 10.647 1.00 9.31 191 CYS U CA 1
ATOM 1543 C C . CYS A 1 194 ? -26.397 -20.666 10.245 1.00 8.97 191 CYS U C 1
ATOM 1544 O O . CYS A 1 194 ? -26.296 -20.323 9.075 1.00 9.77 191 CYS U O 1
ATOM 1547 N N . GLN A 1 195 ? -25.670 -20.129 11.223 1.00 9.48 192 GLN U N 1
ATOM 1548 C CA . GLN A 1 195 ? -24.682 -19.082 10.971 1.00 9.48 192 GLN U CA 1
ATOM 1549 C C . GLN A 1 195 ? -23.723 -19.499 9.875 1.00 9.20 192 GLN U C 1
ATOM 1550 O O . GLN A 1 195 ? -23.138 -20.586 9.939 1.00 9.87 192 GLN U O 1
ATOM 1556 N N . GLY A 1 196 ? -23.555 -18.636 8.878 1.00 8.76 193 GLY U N 1
ATOM 1557 C CA . GLY A 1 196 ? -22.706 -18.953 7.744 1.00 8.56 193 GLY U CA 1
ATOM 1558 C C . GLY A 1 196 ? -23.480 -19.404 6.529 1.00 8.22 193 GLY U C 1
ATOM 1559 O O . GLY A 1 196 ? -22.917 -19.420 5.452 1.00 9.10 193 GLY U O 1
ATOM 1560 N N . ASP A 1 197 ? -24.754 -19.765 6.704 1.00 8.00 194 ASP U N 1
ATOM 1561 C CA . ASP A 1 197 ? -25.598 -20.157 5.582 1.00 7.99 194 ASP U CA 1
ATOM 1562 C C . ASP A 1 197 ? -26.301 -18.966 4.952 1.00 8.59 194 ASP U C 1
ATOM 1563 O O . ASP A 1 197 ? -26.916 -19.109 3.894 1.00 8.02 194 ASP U O 1
ATOM 1568 N N . SER A 1 198 ? -26.236 -17.788 5.577 1.00 9.14 195 SER U N 1
ATOM 1569 C CA . SER A 1 198 ? -26.901 -16.594 5.037 1.00 9.31 195 SER U CA 1
ATOM 1570 C C . SER A 1 198 ? -26.519 -16.324 3.605 1.00 8.85 195 SER U C 1
ATOM 1571 O O . SER A 1 198 ? -25.397 -16.579 3.182 1.00 8.62 195 SER U O 1
ATOM 1574 N N . GLY A 1 199 ? -27.488 -15.807 2.862 1.00 8.63 196 GLY U N 1
ATOM 1575 C CA . GLY A 1 199 ? -27.289 -15.470 1.471 1.00 9.45 196 GLY U CA 1
ATOM 1576 C C . GLY A 1 199 ? -27.518 -16.628 0.522 1.00 9.50 196 GLY U C 1
ATOM 1577 O O . GLY A 1 199 ? -27.716 -16.398 -0.674 1.00 9.38 196 GLY U O 1
ATOM 1578 N N . GLY A 1 200 ? -27.473 -17.868 1.017 1.00 9.31 197 GLY U N 1
ATOM 1579 C CA . GLY A 1 200 ? -27.587 -19.028 0.154 1.00 9.44 197 GLY U CA 1
ATOM 1580 C C . GLY A 1 200 ? -29.015 -19.349 -0.245 1.00 9.29 197 GLY U C 1
ATOM 1581 O O . GLY A 1 200 ? -29.976 -18.713 0.211 1.00 9.19 197 GLY U O 1
ATOM 1582 N N . PRO A 1 201 ? -29.171 -20.353 -1.117 1.00 8.73 198 PRO U N 1
ATOM 1583 C CA . PRO A 1 201 ? -30.453 -20.640 -1.757 1.00 8.52 198 PRO U CA 1
ATOM 1584 C C . PRO A 1 201 ? -31.395 -21.546 -0.982 1.00 8.25 198 PRO U C 1
ATOM 1585 O O . PRO A 1 201 ? -30.954 -22.549 -0.403 1.00 9.35 198 PRO U O 1
ATOM 1589 N N . LEU A 1 202 ? -32.679 -21.190 -1.011 1.00 8.28 199 LEU U N 1
ATOM 1590 C CA . LEU A 1 202 ? -33.791 -22.075 -0.705 1.00 9.09 199 LEU U CA 1
ATOM 1591 C C . LEU A 1 202 ? -34.420 -22.371 -2.049 1.00 9.48 199 LEU U C 1
ATOM 1592 O O . LEU A 1 202 ? -34.955 -21.473 -2.693 1.00 9.80 199 LEU U O 1
ATOM 1597 N N . VAL A 1 203 ? -34.332 -23.626 -2.481 1.00 9.78 200 VAL U N 1
ATOM 1598 C CA . VAL A 1 203 ? -34.759 -24.046 -3.809 1.00 10.30 200 VAL U CA 1
ATOM 1599 C C . VAL A 1 203 ? -35.930 -25.005 -3.684 1.00 10.45 200 VAL U C 1
ATOM 1600 O O . VAL A 1 203 ? -35.877 -26.000 -2.937 1.00 10.70 200 VAL U O 1
ATOM 1604 N N . CYS A 1 204 ? -36.997 -24.690 -4.418 1.00 11.53 201 CYS U N 1
ATOM 1605 C CA . CYS A 1 204 ? -38.192 -25.535 -4.484 1.00 13.25 201 CYS U CA 1
ATOM 1606 C C . CYS A 1 204 ? -38.480 -25.884 -5.931 1.00 14.72 201 CYS U C 1
ATOM 1607 O O . CYS A 1 204 ? -38.115 -25.137 -6.825 1.00 14.14 201 CYS U O 1
ATOM 1610 N N . SER A 1 205 ? -39.159 -27.006 -6.160 1.00 16.68 202 SER U N 1
ATOM 1611 C CA . SER A 1 205 ? -39.609 -27.370 -7.507 1.00 19.96 202 SER U CA 1
ATOM 1612 C C . SER A 1 205 ? -41.025 -26.860 -7.695 1.00 22.32 202 SER U C 1
ATOM 1613 O O . SER A 1 205 ? -41.938 -27.284 -6.985 1.00 23.60 202 SER U O 1
ATOM 1616 N N . LEU A 1 206 ? -41.181 -25.936 -8.640 1.00 24.65 203 LEU U N 1
ATOM 1617 C CA . LEU A 1 206 ? -42.465 -25.331 -8.987 1.00 27.71 203 LEU U CA 1
ATOM 1618 C C . LEU A 1 206 ? -42.717 -25.610 -10.455 1.00 30.70 203 LEU U C 1
ATOM 1619 O O . LEU A 1 206 ? -41.897 -25.234 -11.292 1.00 29.67 203 LEU U O 1
ATOM 1624 N N . GLN A 1 207 ? -43.838 -26.262 -10.767 1.00 34.03 204 GLN U N 1
ATOM 1625 C CA . GLN A 1 207 ? -44.165 -26.672 -12.144 1.00 35.07 204 GLN U CA 1
ATOM 1626 C C . GLN A 1 207 ? -43.040 -27.517 -12.797 1.00 35.13 204 GLN U C 1
ATOM 1627 O O . GLN A 1 207 ? -42.783 -27.416 -13.999 1.00 34.91 204 GLN U O 1
ATOM 1633 N N . GLY A 1 208 ? -42.386 -28.357 -11.995 1.00 33.17 205 GLY U N 1
ATOM 1634 C CA . GLY A 1 208 ? -41.251 -29.159 -12.455 1.00 32.44 205 GLY U CA 1
ATOM 1635 C C . GLY A 1 208 ? -39.989 -28.380 -12.806 1.00 30.57 205 GLY U C 1
ATOM 1636 O O . GLY A 1 208 ? -39.174 -28.855 -13.593 1.00 32.53 205 GLY U O 1
ATOM 1637 N N . ARG A 1 209 ? -39.822 -27.196 -12.217 1.00 27.48 206 ARG U N 1
ATOM 1638 C CA . ARG A 1 209 ? -38.648 -26.349 -12.442 1.00 25.22 206 ARG U CA 1
ATOM 1639 C C . ARG A 1 209 ? -38.024 -25.988 -11.091 1.00 19.99 206 ARG U C 1
ATOM 1640 O O . ARG A 1 209 ? -38.713 -25.496 -10.200 1.00 16.35 206 ARG U O 1
ATOM 1648 N N . MET A 1 210 ? -36.723 -26.233 -10.955 1.00 17.46 207 MET U N 1
ATOM 1649 C CA . MET A 1 210 ? -35.981 -25.861 -9.742 1.00 19.10 207 MET U CA 1
ATOM 1650 C C . MET A 1 210 ? -35.940 -24.336 -9.688 1.00 17.33 207 MET U C 1
ATOM 1651 O O . MET A 1 210 ? -35.550 -23.687 -10.661 1.00 15.63 207 MET U O 1
ATOM 1656 N N . THR A 1 211 ? -36.368 -23.774 -8.562 1.00 14.32 208 THR U N 1
ATOM 1657 C CA . THR A 1 211 ? -36.651 -22.337 -8.473 1.00 14.36 208 THR U CA 1
ATOM 1658 C C . THR A 1 211 ? -36.053 -21.754 -7.210 1.00 12.94 208 THR U C 1
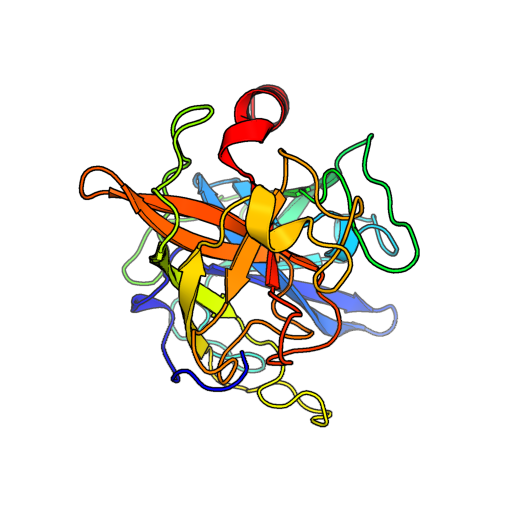ATOM 1659 O O . THR A 1 211 ? -36.156 -22.363 -6.148 1.00 11.42 208 THR U O 1
ATOM 1663 N N . LEU A 1 212 ? -35.451 -20.567 -7.326 1.00 12.02 209 LEU U N 1
ATOM 1664 C CA . LEU A 1 212 ? -34.926 -19.844 -6.159 1.00 11.52 209 LEU U CA 1
ATOM 1665 C C . LEU A 1 212 ? -36.074 -19.151 -5.424 1.00 10.92 209 LEU U C 1
ATOM 1666 O O . LEU A 1 212 ? -36.370 -17.961 -5.623 1.00 12.79 209 LEU U O 1
ATOM 1671 N N . THR A 1 213 ? -36.724 -19.908 -4.562 1.00 10.42 210 THR U N 1
ATOM 1672 C CA . THR A 1 213 ? -37.860 -19.440 -3.800 1.00 10.33 210 THR U CA 1
ATOM 1673 C C . THR A 1 213 ? -37.432 -18.494 -2.672 1.00 10.45 210 THR U C 1
ATOM 1674 O O . THR A 1 213 ? -38.125 -17.512 -2.368 1.00 11.15 210 THR U O 1
ATOM 1678 N N . GLY A 1 214 ? -36.279 -18.768 -2.066 1.00 9.66 211 GLY U N 1
ATOM 1679 C CA . GLY A 1 214 ? -35.821 -17.977 -0.933 1.00 10.07 211 GLY U CA 1
ATOM 1680 C C . GLY A 1 214 ? -34.328 -17.801 -0.892 1.00 9.52 211 GLY U C 1
ATOM 1681 O O . GLY A 1 214 ? -33.569 -18.490 -1.586 1.00 9.58 211 GLY U O 1
ATOM 1682 N N . ILE A 1 215 ? -33.935 -16.835 -0.067 1.00 9.62 212 ILE U N 1
ATOM 1683 C CA . ILE A 1 215 ? -32.551 -16.554 0.258 1.00 10.05 212 ILE U CA 1
ATOM 1684 C C . ILE A 1 215 ? -32.448 -16.632 1.772 1.00 9.25 212 ILE U C 1
ATOM 1685 O O . ILE A 1 215 ? -33.219 -15.979 2.480 1.00 9.23 212 ILE U O 1
ATOM 1690 N N . VAL A 1 216 ? -31.489 -17.407 2.278 1.00 8.89 213 VAL U N 1
ATOM 1691 C CA . VAL A 1 216 ? -31.318 -17.572 3.719 1.00 8.54 213 VAL U CA 1
ATOM 1692 C C . VAL A 1 216 ? -31.081 -16.183 4.342 1.00 8.87 213 VAL U C 1
ATOM 1693 O O . VAL A 1 216 ? -30.150 -15.481 3.950 1.00 8.48 213 VAL U O 1
ATOM 1697 N N . SER A 1 217 ? -31.911 -15.809 5.313 1.00 9.33 214 SER U N 1
ATOM 1698 C CA . SER A 1 217 ? -31.867 -14.440 5.859 1.00 10.07 214 SER U CA 1
ATOM 1699 C C . SER A 1 217 ? -31.655 -14.389 7.364 1.00 10.52 214 SER U C 1
ATOM 1700 O O . SER A 1 217 ? -30.672 -13.822 7.808 1.00 12.08 214 SER U O 1
ATOM 1703 N N . TRP A 1 218 ? -32.551 -14.971 8.151 1.00 10.99 215 TRP U N 1
ATOM 1704 C CA . TRP A 1 218 ? -32.453 -14.825 9.606 1.00 11.97 215 TRP U CA 1
ATOM 1705 C C . TRP A 1 218 ? -33.205 -15.902 10.351 1.00 12.89 215 TRP U C 1
ATOM 1706 O O . TRP A 1 218 ? -33.984 -16.648 9.783 1.00 12.34 215 TRP U O 1
ATOM 1717 N N . GLY A 1 219 ? -32.959 -15.972 11.649 1.00 13.45 216 GLY U N 1
ATOM 1718 C CA . GLY A 1 219 ? -33.680 -16.893 12.505 1.00 15.50 216 GLY U CA 1
ATOM 1719 C C . GLY A 1 219 ? -33.246 -16.714 13.937 1.00 16.15 216 GLY U C 1
ATOM 1720 O O . GLY A 1 219 ? -32.176 -16.163 14.192 1.00 17.77 216 GLY U O 1
ATOM 1721 N N . ARG A 1 220 ? -34.032 -17.195 14.844 1.00 15.47 217 ARG U N 1
ATOM 1722 C CA . ARG A 1 220 ? -33.630 -17.191 16.236 1.00 17.64 217 ARG U CA 1
ATOM 1723 C C . ARG A 1 220 ? -32.912 -18.540 16.475 1.00 16.52 217 ARG U C 1
ATOM 1724 O O . ARG A 1 220 ? -33.556 -19.518 16.388 1.00 15.57 217 ARG U O 1
ATOM 1732 N N . GLY A 1 221 ? -31.662 -18.541 16.679 1.00 14.11 219 GLY U N 1
ATOM 1733 C CA . GLY A 1 221 ? -30.874 -19.760 16.736 1.00 13.49 219 GLY U CA 1
ATOM 1734 C C . GLY A 1 221 ? -31.027 -20.663 15.511 1.00 13.01 219 GLY U C 1
ATOM 1735 O O . GLY A 1 221 ? -31.310 -20.174 14.472 1.00 13.68 219 GLY U O 1
ATOM 1736 N N . CYS A 1 222 ? -30.861 -21.972 15.684 1.00 11.67 220 CYS U N 1
ATOM 1737 C CA . CYS A 1 222 ? -30.871 -22.940 14.596 1.00 11.40 220 CYS U CA 1
ATOM 1738 C C . CYS A 1 222 ? -31.459 -24.265 15.072 1.00 11.28 220 CYS U C 1
ATOM 1739 O O . CYS A 1 222 ? -31.097 -24.785 16.087 1.00 11.51 220 CYS U O 1
ATOM 1742 N N . ALA A 1 223 ? -32.315 -24.831 14.284 1.00 11.35 221 ALA U N 1
ATOM 1743 C CA . ALA A 1 223 ? -32.940 -26.118 14.609 1.00 11.64 221 ALA U CA 1
ATOM 1744 C C . ALA A 1 223 ? -33.540 -26.092 16.020 1.00 12.70 221 ALA U C 1
ATOM 1745 O O . ALA A 1 223 ? -33.371 -27.028 16.797 1.00 14.72 221 ALA U O 1
ATOM 1747 N N . LEU A 1 224 ? -34.220 -24.988 16.332 1.00 13.54 222 LEU U N 1
ATOM 1748 C CA . LEU A 1 224 ? -34.905 -24.820 17.616 1.00 14.35 222 LEU U CA 1
ATOM 1749 C C . LEU A 1 224 ? -36.397 -24.915 17.401 1.00 14.31 222 LEU U C 1
ATOM 1750 O O . LEU A 1 224 ? -36.924 -24.343 16.450 1.00 13.88 222 LEU U O 1
ATOM 1755 N N . LYS A 1 225 ? -37.077 -25.597 18.319 1.00 14.88 223 LYS U N 1
ATOM 1756 C CA . LYS A 1 225 ? -38.537 -25.683 18.311 1.00 14.84 223 LYS U CA 1
ATOM 1757 C C . LYS A 1 225 ? -39.184 -24.292 18.226 1.00 14.77 223 LYS U C 1
ATOM 1758 O O . LYS A 1 225 ? -38.780 -23.359 18.913 1.00 15.63 223 LYS U O 1
ATOM 1764 N N . ASP A 1 226 A -40.174 -24.185 17.348 1.00 15.49 223 ASP U N 1
ATOM 1765 C CA . ASP A 1 226 A -40.956 -22.965 17.106 1.00 15.67 223 ASP U CA 1
ATOM 1766 C C . ASP A 1 226 A -40.164 -21.774 16.579 1.00 14.98 223 ASP U C 1
ATOM 1767 O O . ASP A 1 226 A -40.653 -20.651 16.625 1.00 16.24 223 ASP U O 1
ATOM 1772 N N . LYS A 1 227 ? -38.963 -22.014 16.040 1.00 14.34 224 LYS U N 1
ATOM 1773 C CA . LYS A 1 227 ? -38.127 -20.939 15.522 1.00 14.66 224 LYS U CA 1
ATOM 1774 C C . LYS A 1 227 ? -37.642 -21.359 14.146 1.00 13.91 224 LYS U C 1
ATOM 1775 O O . LYS A 1 227 ? -36.498 -21.815 13.984 1.00 14.31 224 LYS U O 1
ATOM 1781 N N . PRO A 1 228 ? -38.528 -21.241 13.136 1.00 13.76 225 PRO U N 1
ATOM 1782 C CA . PRO A 1 228 ? -38.112 -21.602 11.782 1.00 12.92 225 PRO U CA 1
ATOM 1783 C C . PRO A 1 228 ? -36.963 -20.753 11.265 1.00 12.22 225 PRO U C 1
ATOM 1784 O O . PRO A 1 228 ? -36.660 -19.692 11.796 1.00 12.61 225 PRO U O 1
ATOM 1788 N N . GLY A 1 229 ? -36.332 -21.242 10.207 1.00 11.11 226 GLY U N 1
ATOM 1789 C CA . GLY A 1 229 ? -35.479 -20.398 9.401 1.00 10.83 226 GLY U CA 1
ATOM 1790 C C . GLY A 1 229 ? -36.363 -19.439 8.625 1.00 10.38 226 GLY U C 1
ATOM 1791 O O . GLY A 1 229 ? -37.479 -19.806 8.228 1.00 10.92 226 GLY U O 1
ATOM 1792 N N . VAL A 1 230 ? -35.875 -18.215 8.429 1.00 9.91 227 VAL U N 1
ATOM 1793 C CA . VAL A 1 230 ? -36.590 -17.196 7.671 1.00 9.48 227 VAL U CA 1
ATOM 1794 C C . VAL A 1 230 ? -35.754 -16.808 6.460 1.00 8.90 227 VAL U C 1
ATOM 1795 O O . VAL A 1 230 ? -34.527 -16.682 6.522 1.00 9.57 227 VAL U O 1
ATOM 1799 N N . TYR A 1 231 ? -36.470 -16.655 5.352 1.00 8.70 228 TYR U N 1
ATOM 1800 C CA . TYR A 1 231 ? -35.910 -16.506 4.040 1.00 8.39 228 TYR U CA 1
ATOM 1801 C C . TYR A 1 231 ? -36.538 -15.299 3.379 1.00 9.30 228 TYR U C 1
ATOM 1802 O O . TYR A 1 231 ? -37.737 -15.046 3.542 1.00 10.95 228 TYR U O 1
ATOM 1811 N N . THR A 1 232 ? -35.729 -14.557 2.650 1.00 9.76 229 THR U N 1
ATOM 1812 C CA . THR A 1 232 ? -36.267 -13.507 1.785 1.00 10.18 229 THR U CA 1
ATOM 1813 C C . THR A 1 232 ? -37.107 -14.179 0.726 1.00 10.96 229 THR U C 1
ATOM 1814 O O . THR A 1 232 ? -36.676 -15.134 0.076 1.00 11.22 229 THR U O 1
ATOM 1818 N N . ARG A 1 233 ? -38.329 -13.633 0.539 1.00 11.86 230 ARG U N 1
ATOM 1819 C CA . ARG A 1 233 ? -39.262 -14.217 -0.401 1.00 13.02 230 ARG U CA 1
ATOM 1820 C C . ARG A 1 233 ? -38.990 -13.620 -1.752 1.00 12.83 230 ARG U C 1
ATOM 1821 O O . ARG A 1 233 ? -39.503 -12.580 -2.090 1.00 13.22 230 ARG U O 1
ATOM 1829 N N . VAL A 1 234 ? -38.244 -14.329 -2.554 1.00 12.47 231 VAL U N 1
ATOM 1830 C CA . VAL A 1 234 ? -37.727 -13.844 -3.826 1.00 12.42 231 VAL U CA 1
ATOM 1831 C C . VAL A 1 234 ? -38.845 -13.394 -4.785 1.00 12.33 231 VAL U C 1
ATOM 1832 O O . VAL A 1 234 ? -38.685 -12.449 -5.464 1.00 13.07 231 VAL U O 1
ATOM 1836 N N . SER A 1 235 ? -39.946 -14.103 -4.767 1.00 12.04 232 SER U N 1
ATOM 1837 C CA . SER A 1 235 ? -41.069 -13.795 -5.666 1.00 12.40 232 SER U CA 1
ATOM 1838 C C . SER A 1 235 ? -41.765 -12.450 -5.379 1.00 13.63 232 SER U C 1
ATOM 1839 O O . SER A 1 235 ? -42.641 -12.041 -6.157 1.00 14.84 232 SER U O 1
ATOM 1842 N N . HIS A 1 236 ? -41.438 -11.808 -4.256 1.00 14.19 233 HIS U N 1
ATOM 1843 C CA . HIS A 1 236 ? -41.904 -10.454 -3.933 1.00 14.60 233 HIS U CA 1
ATOM 1844 C C . HIS A 1 236 ? -40.855 -9.359 -4.215 1.00 14.22 233 HIS U C 1
ATOM 1845 O O . HIS A 1 236 ? -41.094 -8.186 -3.896 1.00 16.31 233 HIS U O 1
ATOM 1852 N N . PHE A 1 237 ? -39.718 -9.713 -4.821 1.00 13.30 234 PHE U N 1
ATOM 1853 C CA . PHE A 1 237 ? -38.638 -8.759 -5.124 1.00 12.64 234 PHE U CA 1
ATOM 1854 C C . PHE A 1 237 ? -38.272 -8.704 -6.586 1.00 13.03 234 PH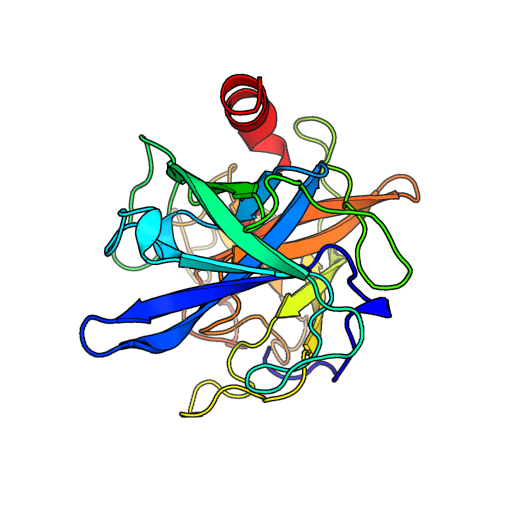E U C 1
ATOM 1855 O O . PHE A 1 237 ? -37.211 -8.199 -6.952 1.00 12.69 234 PHE U O 1
ATOM 1863 N N . LEU A 1 238 ? -39.145 -9.209 -7.443 1.00 12.71 235 LEU U N 1
ATOM 1864 C CA . LEU A 1 238 ? -38.795 -9.273 -8.842 1.00 14.67 235 LEU U CA 1
ATOM 1865 C C . LEU A 1 238 ? -38.602 -7.884 -9.470 1.00 14.19 235 LEU U C 1
ATOM 1866 O O . LEU A 1 238 ? -37.650 -7.712 -10.220 1.00 14.28 235 LEU U O 1
ATOM 1871 N N . PRO A 1 239 ? -39.461 -6.885 -9.125 1.00 13.64 236 PRO U N 1
ATOM 1872 C CA . PRO A 1 239 ? -39.219 -5.531 -9.654 1.00 14.28 236 PRO U CA 1
ATOM 1873 C C . PRO A 1 239 ? -37.853 -4.961 -9.254 1.00 14.37 236 PRO U C 1
ATOM 1874 O O . PRO A 1 239 ? -37.161 -4.392 -10.088 1.00 15.65 236 PRO U O 1
ATOM 1878 N N . TRP A 1 240 ? -37.442 -5.158 -8.002 1.00 14.37 237 TRP U N 1
ATOM 1879 C CA . TRP A 1 240 ? -36.129 -4.688 -7.555 1.00 15.06 237 TRP U CA 1
ATOM 1880 C C . TRP A 1 240 ? -34.997 -5.403 -8.292 1.00 14.89 237 TRP U C 1
ATOM 1881 O O . TRP A 1 240 ? -34.026 -4.788 -8.729 1.00 14.52 237 TRP U O 1
ATOM 1892 N N . ILE A 1 241 ? -35.125 -6.715 -8.456 1.00 14.23 238 ILE U N 1
ATOM 1893 C CA . ILE A 1 241 ? -34.107 -7.468 -9.178 1.00 16.51 238 ILE U CA 1
ATOM 1894 C C . ILE A 1 241 ? -34.047 -6.984 -10.624 1.00 17.44 238 ILE U C 1
ATOM 1895 O O . ILE A 1 241 ? -32.963 -6.715 -11.122 1.00 16.67 238 ILE U O 1
ATOM 1900 N N . ARG A 1 242 ? -35.210 -6.873 -11.266 1.00 19.35 239 ARG U N 1
ATOM 1901 C CA . ARG A 1 242 ? -35.319 -6.366 -12.643 1.00 22.58 239 ARG U CA 1
ATOM 1902 C C . ARG A 1 242 ? -34.681 -4.985 -12.809 1.00 22.53 239 ARG U C 1
ATOM 1903 O O . ARG A 1 242 ? -33.895 -4.776 -13.732 1.00 24.46 239 ARG U O 1
ATOM 1911 N N . SER A 1 243 ? -34.995 -4.060 -11.904 1.00 21.54 240 SER U N 1
ATOM 1912 C CA . SER A 1 243 ? -34.508 -2.679 -12.025 1.00 23.71 240 SER U CA 1
ATOM 1913 C C . SER A 1 243 ? -32.991 -2.539 -11.833 1.00 24.34 240 SER U C 1
ATOM 1914 O O . SER A 1 243 ? -32.398 -1.603 -12.364 1.00 29.48 240 SER U O 1
ATOM 1917 N N . HIS A 1 244 ? -32.371 -3.469 -11.103 1.00 22.07 241 HIS U N 1
ATOM 1918 C CA . HIS A 1 244 ? -30.926 -3.420 -10.814 1.00 22.84 241 HIS U CA 1
ATOM 1919 C C . HIS A 1 244 ? -30.033 -4.339 -11.657 1.00 24.26 241 HIS U C 1
ATOM 1920 O O . HIS A 1 244 ? -28.808 -4.282 -11.521 1.00 23.76 241 HIS U O 1
ATOM 1927 N N . THR A 1 245 ? -30.624 -5.174 -12.512 1.00 25.54 242 THR U N 1
ATOM 1928 C CA . THR A 1 245 ? -29.855 -6.093 -13.370 1.00 28.55 242 THR U CA 1
ATOM 1929 C C . THR A 1 245 ? -29.990 -5.771 -14.870 1.00 30.53 242 THR U C 1
ATOM 1930 O O . THR A 1 245 ? -29.657 -6.604 -15.714 1.00 32.12 242 THR U O 1
ATOM 1934 N N . LYS A 1 246 ? -30.469 -4.561 -15.178 1.00 36.38 243 LYS U N 1
ATOM 1935 C CA . LYS A 1 246 ? -30.500 -3.975 -16.540 1.00 37.97 243 LYS U CA 1
ATOM 1936 C C . LYS A 1 246 ? -31.727 -4.417 -17.328 1.00 40.81 243 LYS U C 1
ATOM 1937 O O . LYS A 1 246 ? -32.690 -3.655 -17.455 1.00 42.43 243 LYS U O 1
#

Foldseek 3Di:
DADFDFDFLLVVQQKKWKWFADVVGDIGTQEIWGAADQFKTKFFLVSPVVPVDQQGMKMKTLAFFGPDRDPPIAIWGFPDKAHDPPWDDDPFATPSTMIMTGTAHPVGGTHDDDSRHDHAAADAAPDDDDFFAKWKAKFQADNALPDPDTGGGIGMHIWTWDDPVLCCPVLQPNPSDDPQKTFTAHPQLRFADAPRHGTTFTWGQDPNGTHRQWTFGGWDGGSDPSITTMTGGRSNCPVVVVVPPD

Radius of gyration: 16.5 Å; Cα contacts (8 Å, |Δi|>4): 640; chains: 1; bounding box: 47×35×38 Å

Solvent-accessible surface area: 11450 Å² total; per-residue (Å²): 0,22,33,45,118,114,14,58,0,76,89,0,15,22,1,0,1,0,8,35,76,60,238,92,52,70,72,62,30,30,6,1,0,1,0,25,34,63,34,14,0,0,0,0,0,47,19,0,74,122,112,81,114,80,99,30,2,7,0,27,0,0,16,7,94,9,110,48,120,28,178,53,40,39,105,1,57,7,60,44,26,31,30,19,190,100,42,56,60,83,150,38,0,38,53,18,1,0,0,0,0,47,0,99,6,182,103,35,129,33,8,97,81,47,206,16,2,72,58,5,38,61,8,75,117,146,49,31,20,154,154,39,40,60,4,34,0,0,0,0,0,27,53,107,59,128,43,206,142,56,13,51,37,0,8,24,10,81,1,84,8,22,34,66,198,66,0,62,62,125,102,18,5,13,104,56,2,42,73,84,12,16,2,0,7,16,94,147,47,130,6,5,12,12,108,7,1,17,0,0,0,0,3,2,68,22,159,77,156,85,5,0,0,0,1,8,5,18,29,118,33,19,27,78,148,24,51,1,3,1,0,4,50,0,0,30,7,21,83,29,5,179,83,56,35,184

B-factor: mean 18.9, std 9.63, range [4.87, 76.87]

Sequence (246 aa):
IIGGEFTTIENQPWFAAIYRRHRGGSVTYVCGGSLISPCWVISATHCFIDYPKKEDYIVYLGRSRLNSNTQGEMKFEVENLILHKDYSADTLAHHNDIALLKIRSKEGRCAQPSRTIQTIALPSMYNDPQFGTSCEITGFGKEQSTDYLYPEQLKMTVVKLISHRECQQPHYYGSEVTTKMLCAADPQWKTDSCQGDSGGPLVCSLQGRMTLTGIVSWGRGCALKDKPGVYTRVSHFLPWIRSHTK

Secondary structure (DSSP, 8-state):
-BSSEE--GGGSTTEEEEEEEPTTS-EEEEEEEEEEETTEEEE-GGGTTTS--GGGEEEEES--BSSSPPTT-EEEEEEEEEE-TT-EE-SS-EES--EEEEEE-TTS-----BTTB---BPPPTT--PPTT-EEEEEES--SSTT-SSPPSB-EEEEEEEE-HHHHTSTTTTGGGS-TTEEEEE-TTS--B--TT-TT-EEEEEETTEEEEEEEEEE-SSSSBTTB-EEEEEGGG-HHHHHHH--